Protein AF-A0A960PVG8-F1 (afdb_monomer_lite)

pLDDT: mean 82.87, std 16.91, range [25.27, 98.31]

Structure (mmCIF, N/CA/C/O backbone):
data_AF-A0A960PVG8-F1
#
_entry.id   AF-A0A960PVG8-F1
#
loop_
_atom_site.group_PDB
_atom_site.id
_atom_site.type_symbol
_atom_site.label_atom_id
_atom_site.label_alt_id
_atom_site.label_comp_id
_atom_site.label_asym_id
_atom_site.label_entity_id
_atom_site.label_seq_id
_atom_site.pdbx_PDB_ins_code
_atom_site.Cartn_x
_atom_site.Cartn_y
_atom_site.Cartn_z
_atom_site.occupancy
_atom_site.B_iso_or_equiv
_atom_site.auth_seq_id
_atom_site.auth_comp_id
_atom_site.auth_asym_id
_atom_site.auth_atom_id
_atom_site.pdbx_PDB_model_num
ATOM 1 N N . PHE A 1 1 ? 31.753 -2.576 3.701 1.00 72.88 1 PHE A N 1
ATOM 2 C CA . PHE A 1 1 ? 31.173 -1.482 4.508 1.00 72.88 1 PHE A CA 1
ATOM 3 C C . PHE A 1 1 ? 29.661 -1.589 4.645 1.00 72.88 1 PHE A C 1
ATOM 5 O O . PHE A 1 1 ? 29.213 -1.644 5.776 1.00 72.88 1 PHE A O 1
ATOM 12 N N . ALA A 1 2 ? 28.876 -1.687 3.563 1.00 80.94 2 ALA A N 1
ATOM 13 C CA . ALA A 1 2 ? 27.413 -1.796 3.668 1.00 80.94 2 ALA A CA 1
ATOM 14 C C . ALA A 1 2 ? 26.935 -2.944 4.578 1.00 80.94 2 ALA A C 1
ATOM 16 O O . ALA A 1 2 ? 26.144 -2.725 5.487 1.00 80.94 2 ALA A O 1
ATOM 17 N N . GLN A 1 3 ? 27.505 -4.141 4.408 1.00 92.56 3 GLN A N 1
ATOM 18 C CA . GLN A 1 3 ? 27.227 -5.275 5.290 1.00 92.56 3 GLN A CA 1
ATOM 19 C C . GLN A 1 3 ? 27.598 -4.978 6.748 1.00 92.56 3 GLN A C 1
ATOM 21 O O . GLN A 1 3 ? 26.820 -5.247 7.651 1.00 92.56 3 GLN A O 1
ATOM 26 N N . SER A 1 4 ? 28.760 -4.362 6.978 1.00 91.44 4 SER A N 1
ATOM 27 C CA . SER A 1 4 ? 29.218 -3.998 8.320 1.00 91.44 4 SER A CA 1
ATOM 28 C C . SER A 1 4 ? 28.251 -3.060 9.042 1.00 91.44 4 SER A C 1
ATOM 30 O O . SER A 1 4 ? 28.079 -3.174 10.250 1.00 91.44 4 SER A O 1
ATOM 32 N N . ILE A 1 5 ? 27.593 -2.156 8.314 1.00 80.62 5 ILE A N 1
ATOM 33 C CA . ILE A 1 5 ? 26.584 -1.245 8.869 1.00 80.62 5 ILE A CA 1
ATOM 34 C C . ILE A 1 5 ? 25.329 -2.026 9.286 1.00 80.62 5 ILE A C 1
ATOM 36 O O . ILE A 1 5 ? 24.785 -1.744 10.349 1.00 80.62 5 ILE A O 1
ATOM 40 N N . VAL A 1 6 ? 24.910 -3.040 8.518 1.00 76.88 6 VAL A N 1
ATOM 41 C CA . VAL A 1 6 ? 23.815 -3.943 8.923 1.00 76.88 6 VAL A CA 1
ATOM 42 C C . VAL A 1 6 ? 24.198 -4.728 10.181 1.00 76.88 6 VAL A C 1
ATOM 44 O O . VAL A 1 6 ? 23.467 -4.711 11.164 1.00 76.88 6 VAL A O 1
ATOM 47 N N . GLU A 1 7 ? 25.367 -5.366 10.168 1.00 84.75 7 GLU A N 1
ATOM 48 C CA . GLU A 1 7 ? 25.841 -6.286 11.217 1.00 84.75 7 GLU A CA 1
ATOM 49 C C . GLU A 1 7 ? 26.105 -5.607 12.562 1.00 84.75 7 GLU A C 1
ATOM 51 O O . GLU A 1 7 ? 25.974 -6.213 13.622 1.00 84.75 7 GLU A O 1
ATOM 56 N N . THR A 1 8 ? 26.484 -4.332 12.531 1.00 81.75 8 THR A N 1
ATOM 57 C CA . THR A 1 8 ? 26.803 -3.562 13.739 1.00 81.75 8 THR A CA 1
ATOM 58 C C . THR A 1 8 ? 25.691 -2.604 14.150 1.00 81.75 8 THR A C 1
ATOM 60 O O . THR A 1 8 ? 25.849 -1.918 15.155 1.00 81.75 8 THR A O 1
ATOM 63 N N . GLY A 1 9 ? 24.599 -2.510 13.382 1.00 75.62 9 GLY A N 1
ATOM 64 C CA . GLY A 1 9 ? 23.563 -1.498 13.590 1.00 75.62 9 GLY A CA 1
ATOM 65 C C . GLY A 1 9 ? 24.128 -0.078 13.491 1.00 75.62 9 GLY A C 1
ATOM 66 O O . GLY A 1 9 ? 24.101 0.665 14.465 1.00 75.62 9 GLY A O 1
ATOM 67 N N . TYR A 1 10 ? 24.684 0.287 12.332 1.00 75.62 10 TYR A N 1
ATOM 68 C CA . TYR A 1 10 ? 25.327 1.588 12.081 1.00 75.62 10 TYR A CA 1
ATOM 69 C C . TYR A 1 10 ? 26.513 1.894 13.007 1.00 75.62 10 TYR A C 1
ATOM 71 O O . TYR A 1 10 ? 26.689 3.024 13.453 1.00 75.62 10 TYR A O 1
ATOM 79 N N . PHE A 1 11 ? 27.350 0.887 13.279 1.00 82.56 11 PHE A N 1
ATOM 80 C CA . PHE A 1 11 ? 28.444 0.968 14.255 1.00 82.56 11 PHE A CA 1
ATOM 81 C C . PHE A 1 11 ? 27.972 1.325 15.675 1.00 82.56 11 PHE A C 1
ATOM 83 O O . PHE A 1 11 ? 28.765 1.798 16.486 1.00 82.56 11 PHE A O 1
ATOM 90 N N . GLY A 1 12 ? 26.698 1.067 15.991 1.00 73.75 12 GLY A N 1
ATOM 91 C CA . GLY A 1 12 ? 26.177 1.139 17.355 1.00 73.75 12 GLY A CA 1
ATOM 92 C C . GLY A 1 12 ? 26.696 0.002 18.238 1.00 73.75 12 GLY A C 1
ATOM 93 O O . GLY A 1 12 ? 26.899 0.205 19.431 1.00 73.75 12 GLY A O 1
ATOM 94 N N . PHE A 1 13 ? 26.996 -1.153 17.627 1.00 80.50 13 PHE A N 1
ATOM 95 C CA . PHE A 1 13 ? 27.408 -2.408 18.264 1.00 80.50 13 PHE A CA 1
ATOM 96 C C . PHE A 1 13 ? 26.375 -2.935 19.275 1.00 80.50 13 PHE A C 1
ATOM 98 O O . PHE A 1 13 ? 25.482 -2.229 19.732 1.00 80.50 13 PHE A O 1
ATOM 105 N N . SER A 1 14 ? 26.455 -4.221 19.612 1.00 79.31 14 SER A N 1
ATOM 106 C CA . SER A 1 14 ? 25.565 -4.823 20.614 1.00 79.31 14 SER A CA 1
ATOM 107 C C . SER A 1 14 ? 26.348 -5.198 21.865 1.00 79.31 14 SER A C 1
ATOM 109 O O . SER A 1 14 ? 27.571 -5.313 21.835 1.00 79.31 14 SER A O 1
ATOM 111 N N . THR A 1 15 ? 25.649 -5.471 22.965 1.00 82.31 15 THR A N 1
ATOM 112 C CA . THR A 1 15 ? 26.272 -6.061 24.162 1.00 82.31 15 THR A CA 1
ATOM 113 C C . THR A 1 15 ? 26.877 -7.440 23.881 1.00 82.31 15 THR A C 1
ATOM 115 O O . THR A 1 15 ? 27.821 -7.845 24.553 1.00 82.31 15 THR A O 1
ATOM 118 N N . ARG A 1 16 ? 26.369 -8.146 22.861 1.00 80.69 16 ARG A N 1
ATOM 119 C CA . ARG A 1 16 ? 26.841 -9.467 22.426 1.00 80.69 16 ARG A CA 1
ATOM 120 C C . ARG A 1 16 ? 28.110 -9.401 21.571 1.00 80.69 16 ARG A C 1
ATOM 122 O O . ARG A 1 16 ? 28.936 -10.307 21.634 1.00 80.69 16 ARG A O 1
ATOM 129 N N . VAL A 1 17 ? 28.256 -8.347 20.769 1.00 88.25 17 VAL A N 1
ATOM 130 C CA . VAL A 1 17 ? 29.435 -8.076 19.933 1.00 88.25 17 VAL A CA 1
ATOM 131 C C . VAL A 1 17 ? 29.811 -6.601 20.108 1.00 88.25 17 VAL A C 1
ATOM 133 O O . VAL A 1 17 ? 29.430 -5.769 19.278 1.00 88.25 17 VAL A O 1
ATOM 136 N N . PRO A 1 18 ? 30.493 -6.246 21.213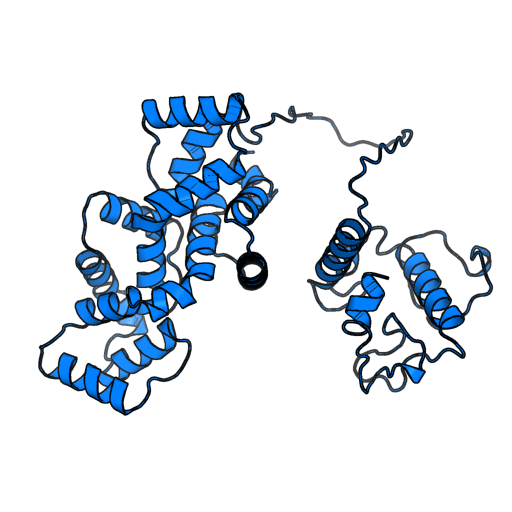 1.00 88.00 18 PRO A N 1
ATOM 137 C CA . PRO A 1 18 ? 30.834 -4.860 21.501 1.00 88.00 18 PRO A CA 1
ATOM 138 C C . PRO A 1 18 ? 31.892 -4.338 20.524 1.00 88.00 18 PRO A C 1
ATOM 140 O O . PRO A 1 18 ? 32.696 -5.098 19.982 1.00 88.00 18 PRO A O 1
ATOM 143 N N . GLY A 1 19 ? 31.948 -3.015 20.338 1.00 90.19 19 GLY A N 1
ATOM 144 C CA . GLY A 1 19 ? 32.912 -2.381 19.428 1.00 90.19 19 GLY A CA 1
ATOM 145 C C . GLY A 1 19 ? 34.378 -2.706 19.747 1.00 90.19 19 GLY A C 1
ATOM 146 O O . GLY A 1 19 ? 35.202 -2.799 18.838 1.00 90.19 19 GLY A O 1
ATOM 147 N N . SER A 1 20 ? 34.693 -2.994 21.016 1.00 93.62 20 SER A N 1
ATOM 148 C CA . SER A 1 20 ? 36.020 -3.446 21.463 1.00 93.62 20 SER A CA 1
ATOM 149 C C . SER A 1 20 ? 36.467 -4.774 20.840 1.00 93.62 20 SER A C 1
ATOM 151 O O . SER A 1 20 ? 37.658 -5.088 20.859 1.00 93.62 20 SER A O 1
ATOM 153 N N . PHE A 1 21 ? 35.550 -5.553 20.257 1.00 94.75 21 PHE A N 1
ATOM 154 C CA . PHE A 1 21 ? 35.888 -6.814 19.600 1.00 94.75 21 PHE A CA 1
ATOM 155 C C . PHE A 1 21 ? 36.456 -6.619 18.194 1.00 94.75 21 PHE A C 1
ATOM 157 O O . PHE A 1 21 ? 37.005 -7.566 17.632 1.00 94.75 21 PHE A O 1
ATOM 164 N N . ASN A 1 22 ? 36.335 -5.421 17.607 1.00 96.88 22 ASN A N 1
ATOM 165 C CA . ASN A 1 22 ? 36.685 -5.164 16.207 1.00 96.88 22 ASN A CA 1
ATOM 166 C C . ASN A 1 22 ? 36.009 -6.152 15.231 1.00 96.88 22 ASN A C 1
ATOM 168 O O . ASN A 1 22 ? 36.568 -6.475 14.187 1.00 96.88 22 ASN A O 1
ATOM 172 N N . ASN A 1 23 ? 34.823 -6.669 15.563 1.00 95.00 23 ASN A N 1
ATOM 173 C CA . ASN A 1 23 ? 34.101 -7.649 14.754 1.00 95.00 23 ASN A CA 1
ATOM 174 C C . ASN A 1 23 ? 32.929 -6.979 14.033 1.00 95.00 23 ASN A C 1
ATOM 176 O O . ASN A 1 23 ? 31.864 -6.763 14.604 1.00 95.00 23 ASN A O 1
ATOM 180 N N . PHE A 1 24 ? 33.137 -6.650 12.760 1.00 94.38 24 PHE A N 1
ATOM 181 C CA . PHE A 1 24 ? 32.192 -5.881 11.947 1.00 94.38 24 PHE A CA 1
ATOM 182 C C . PHE A 1 24 ? 31.227 -6.748 11.129 1.00 94.38 24 PHE A C 1
ATOM 184 O O . PHE A 1 24 ? 30.595 -6.246 10.206 1.00 94.38 24 PHE A O 1
ATOM 191 N N . SER A 1 25 ? 31.159 -8.051 11.405 1.00 91.50 25 SER A N 1
ATOM 192 C CA . SER A 1 25 ? 30.378 -9.002 10.599 1.00 91.50 25 SER A CA 1
ATOM 193 C C . SER A 1 25 ? 29.662 -10.075 11.412 1.00 91.50 25 SER A C 1
ATOM 195 O O . SER A 1 25 ? 29.263 -11.092 10.859 1.00 91.50 25 SER A O 1
ATOM 197 N N . GLY A 1 26 ? 29.582 -9.895 12.734 1.00 88.88 26 GLY A N 1
ATOM 198 C CA . GLY A 1 26 ? 28.927 -10.859 13.616 1.00 88.88 26 GLY A CA 1
ATOM 199 C C . GLY A 1 26 ? 29.607 -12.234 13.665 1.00 88.88 26 GLY A C 1
ATOM 200 O O . GLY A 1 26 ? 28.987 -13.210 14.086 1.00 88.88 26 GLY A O 1
ATOM 201 N N . LEU A 1 27 ? 30.880 -12.354 13.256 1.00 90.06 27 LEU A N 1
ATOM 202 C CA . LEU A 1 27 ? 31.564 -13.648 13.167 1.00 90.06 27 LEU A CA 1
ATOM 203 C C . LEU A 1 27 ? 31.536 -14.373 14.514 1.00 90.06 27 LEU A C 1
ATOM 205 O O . LEU A 1 27 ? 32.027 -13.853 15.513 1.00 90.06 27 LEU A O 1
ATOM 209 N N . GLY A 1 28 ? 30.981 -15.585 14.534 1.00 83.00 28 GLY A N 1
ATOM 210 C CA . GLY A 1 28 ? 30.909 -16.423 15.735 1.00 83.00 28 GLY A CA 1
ATOM 211 C C . GLY A 1 28 ? 29.777 -16.082 16.711 1.00 83.00 28 GLY A C 1
ATOM 212 O O . GLY A 1 28 ? 29.612 -16.803 17.689 1.00 83.00 28 GLY A O 1
ATOM 213 N N . ALA A 1 29 ? 28.957 -15.061 16.445 1.00 79.31 29 ALA A N 1
ATOM 214 C CA . ALA A 1 29 ? 27.807 -14.699 17.277 1.00 79.31 29 ALA A CA 1
ATOM 215 C C . ALA A 1 29 ? 26.555 -15.550 16.954 1.00 79.31 29 ALA A C 1
ATOM 217 O O . ALA A 1 29 ? 25.503 -15.015 16.623 1.00 79.31 29 ALA A O 1
ATOM 218 N N . VAL A 1 30 ? 26.671 -16.882 17.024 1.00 68.88 30 VAL A N 1
ATOM 219 C CA . VAL A 1 30 ? 25.576 -17.833 16.722 1.00 68.88 30 VAL A CA 1
ATOM 220 C C . VAL A 1 30 ? 24.625 -18.007 17.904 1.00 68.88 30 VAL A C 1
ATOM 222 O O . VAL A 1 30 ? 25.074 -18.016 19.047 1.00 68.88 30 VAL A O 1
ATOM 225 N N . ASP A 1 31 ? 23.324 -18.164 17.670 1.00 59.31 31 ASP A N 1
ATOM 226 C CA . ASP A 1 31 ? 22.314 -18.324 18.730 1.00 59.31 31 ASP A CA 1
ATOM 227 C C . ASP A 1 31 ? 22.627 -19.493 19.676 1.00 59.31 31 ASP A C 1
ATOM 229 O O . ASP A 1 31 ? 22.958 -20.593 19.243 1.00 59.31 31 ASP A O 1
ATOM 233 N N . GLY A 1 32 ? 22.613 -19.218 20.987 1.00 58.16 32 GLY A N 1
ATOM 234 C CA . GLY A 1 32 ? 23.014 -20.173 22.031 1.00 58.16 32 GLY A CA 1
ATOM 235 C C . GLY A 1 32 ? 24.527 -20.425 22.173 1.00 58.16 32 GLY A C 1
ATOM 236 O O . GLY A 1 32 ? 24.928 -21.164 23.067 1.00 58.16 32 GLY A O 1
ATOM 237 N N . GLY A 1 33 ? 25.377 -19.820 21.332 1.00 58.78 33 GLY A N 1
ATOM 238 C CA . GLY A 1 33 ? 26.841 -19.930 21.394 1.00 58.78 33 GLY A CA 1
ATOM 239 C C . GLY A 1 33 ? 27.511 -18.906 22.320 1.00 58.78 33 GLY A C 1
ATOM 240 O O . GLY A 1 33 ? 26.987 -17.813 22.544 1.00 58.78 33 GLY A O 1
ATOM 241 N N . SER A 1 34 ? 28.694 -19.255 22.842 1.00 55.12 34 SER A N 1
ATOM 242 C CA . SER A 1 34 ? 29.309 -18.585 23.996 1.00 55.12 34 SER A CA 1
ATOM 243 C C . SER A 1 34 ? 30.358 -17.500 23.704 1.00 55.12 34 SER A C 1
ATOM 245 O O . SER A 1 34 ? 30.723 -16.799 24.642 1.00 55.12 34 SER A O 1
ATOM 247 N N . SER A 1 35 ? 30.851 -17.279 22.475 1.00 71.00 35 SER A N 1
ATOM 248 C CA . SER A 1 35 ? 31.780 -16.155 22.206 1.00 71.00 35 SER A CA 1
ATOM 249 C C . SER A 1 35 ? 31.836 -15.742 20.732 1.00 71.00 35 SER A C 1
ATOM 251 O O . SER A 1 35 ? 32.218 -16.529 19.868 1.00 71.00 35 SER A O 1
ATOM 253 N N . ALA A 1 36 ? 31.505 -14.480 20.449 1.00 88.00 36 ALA A N 1
ATOM 254 C CA . ALA A 1 36 ? 31.805 -13.859 19.162 1.00 88.00 36 ALA A CA 1
ATOM 255 C C . ALA A 1 36 ? 33.326 -13.725 18.969 1.00 88.00 36 ALA A C 1
ATOM 257 O O . ALA A 1 36 ? 34.069 -13.560 19.936 1.00 88.00 36 ALA A O 1
ATOM 258 N N . ALA A 1 37 ? 33.797 -13.777 17.723 1.00 92.94 37 ALA A N 1
ATOM 259 C CA . ALA A 1 37 ? 35.211 -13.593 17.414 1.00 92.94 37 ALA A CA 1
ATOM 260 C C . ALA A 1 37 ? 35.676 -12.180 17.806 1.00 92.94 37 ALA A C 1
ATOM 262 O O . ALA A 1 37 ? 34.949 -11.205 17.593 1.00 92.94 37 ALA A O 1
ATOM 263 N N . GLN A 1 38 ? 36.897 -12.081 18.332 1.00 95.00 38 GLN A N 1
ATOM 264 C CA . GLN A 1 38 ? 37.553 -10.830 18.704 1.00 95.00 38 GLN A CA 1
ATOM 265 C C . GLN A 1 38 ? 38.865 -10.677 17.933 1.00 95.00 38 GLN A C 1
ATOM 267 O O . GLN A 1 38 ? 39.636 -11.627 17.796 1.00 95.00 38 GLN A O 1
ATOM 272 N N . PHE A 1 39 ? 39.136 -9.460 17.465 1.00 96.69 39 PHE A N 1
ATOM 273 C CA . PHE A 1 39 ? 40.330 -9.131 16.696 1.00 96.69 39 PHE A CA 1
ATOM 274 C C . PHE A 1 39 ? 41.141 -8.020 17.377 1.00 96.69 39 PHE A C 1
ATOM 276 O O . PHE A 1 39 ? 40.562 -7.091 17.947 1.00 96.69 39 PHE A O 1
ATOM 283 N N . PRO A 1 40 ? 42.484 -8.057 17.280 1.00 96.31 40 PRO A N 1
ATOM 284 C CA . PRO A 1 40 ? 43.367 -7.131 17.996 1.00 96.31 40 PRO A CA 1
ATOM 285 C C . PRO A 1 40 ? 43.240 -5.672 17.538 1.00 96.31 40 PRO A C 1
ATOM 287 O O . PRO A 1 40 ? 43.622 -4.761 18.262 1.00 96.31 40 PRO A O 1
ATOM 290 N N . ASN A 1 41 ? 42.742 -5.431 16.324 1.00 96.69 41 ASN A N 1
ATOM 291 C CA . ASN A 1 41 ? 42.495 -4.093 15.795 1.00 96.69 41 ASN A CA 1
ATOM 292 C C . ASN A 1 41 ? 41.486 -4.133 14.639 1.00 96.69 41 ASN A C 1
ATOM 294 O O . ASN A 1 41 ? 41.279 -5.178 14.011 1.00 96.69 41 ASN A O 1
ATOM 298 N N . ALA A 1 42 ? 40.913 -2.970 14.312 1.00 94.44 42 ALA A N 1
ATOM 299 C CA . ALA A 1 42 ? 39.913 -2.817 13.256 1.00 94.44 42 ALA A CA 1
ATOM 300 C C . ALA A 1 42 ? 40.386 -3.352 11.893 1.00 94.44 42 ALA A C 1
ATOM 302 O O . ALA A 1 42 ? 39.631 -4.015 11.185 1.00 94.44 42 ALA A O 1
ATOM 303 N N . ARG A 1 43 ? 41.665 -3.140 11.547 1.00 96.69 43 ARG A N 1
ATOM 304 C CA . ARG A 1 43 ? 42.264 -3.658 10.304 1.00 96.69 43 ARG A CA 1
ATOM 305 C C . ARG A 1 43 ? 42.174 -5.183 10.225 1.00 96.69 43 ARG A C 1
ATOM 307 O O . ARG A 1 43 ? 41.879 -5.725 9.162 1.00 96.69 43 ARG A O 1
ATOM 314 N N . THR A 1 44 ? 42.437 -5.873 11.331 1.00 97.06 44 THR A N 1
ATOM 315 C CA . THR A 1 44 ? 42.373 -7.339 11.390 1.00 97.06 44 THR A CA 1
ATOM 316 C C . THR A 1 44 ? 40.930 -7.830 11.314 1.00 97.06 44 THR A C 1
ATOM 318 O O . THR A 1 44 ? 40.660 -8.771 10.574 1.00 97.06 44 THR A O 1
ATOM 321 N N . GLY A 1 45 ? 39.999 -7.134 11.968 1.00 97.00 45 GLY A N 1
ATOM 322 C CA . GLY A 1 45 ? 38.567 -7.424 11.889 1.00 97.00 45 GLY A CA 1
ATOM 323 C C . GLY A 1 45 ? 37.967 -7.285 10.491 1.00 97.00 45 GLY A C 1
ATOM 324 O O . GLY A 1 45 ? 37.294 -8.192 10.004 1.00 97.00 45 GLY A O 1
ATOM 325 N N . VAL A 1 46 ? 38.269 -6.185 9.793 1.00 96.19 46 VAL A N 1
ATOM 326 C CA . VAL A 1 46 ? 37.839 -5.984 8.397 1.00 96.19 46 VAL A CA 1
ATOM 327 C C . VAL A 1 46 ? 38.441 -7.053 7.480 1.00 96.19 46 VAL A C 1
ATOM 329 O O . VAL A 1 46 ? 37.759 -7.560 6.590 1.00 96.19 46 VAL A O 1
ATOM 332 N N . ARG A 1 47 ? 39.703 -7.447 7.710 1.00 97.56 47 ARG A N 1
ATOM 333 C CA . ARG A 1 47 ? 40.331 -8.540 6.953 1.00 97.56 47 ARG A CA 1
ATOM 334 C C . ARG A 1 47 ? 39.590 -9.863 7.155 1.00 97.56 47 ARG A C 1
ATOM 336 O O . ARG A 1 47 ? 39.327 -10.537 6.163 1.00 97.56 47 ARG A O 1
ATOM 343 N N . ALA A 1 48 ? 39.236 -10.208 8.393 1.00 97.50 48 ALA A N 1
ATOM 344 C CA . ALA A 1 48 ? 38.476 -11.421 8.688 1.00 97.50 48 ALA A CA 1
ATOM 345 C C . ALA A 1 48 ? 37.108 -11.422 7.984 1.00 97.50 48 ALA A C 1
ATOM 347 O O . ALA A 1 48 ? 36.760 -12.402 7.330 1.00 97.50 48 ALA A O 1
ATOM 348 N N . GLN A 1 49 ? 36.382 -10.298 8.005 1.00 96.50 49 GLN A N 1
ATOM 349 C CA . GLN A 1 49 ? 35.116 -10.150 7.274 1.00 96.50 49 GLN A CA 1
ATOM 350 C C . GLN A 1 49 ? 35.280 -10.399 5.765 1.00 96.50 49 GLN A C 1
ATOM 352 O O . GLN A 1 49 ? 34.507 -11.148 5.172 1.00 96.50 49 GLN A O 1
ATOM 357 N N . ILE A 1 50 ? 36.296 -9.799 5.134 1.00 96.38 50 ILE A N 1
ATOM 358 C CA . ILE A 1 50 ? 36.556 -9.969 3.693 1.00 96.38 50 ILE A CA 1
ATOM 359 C C . ILE A 1 50 ? 36.913 -11.424 3.363 1.00 96.38 50 ILE A C 1
ATOM 361 O O . ILE A 1 50 ? 36.452 -11.958 2.355 1.00 96.38 50 ILE A O 1
ATOM 365 N N . GLN A 1 51 ? 37.717 -12.077 4.206 1.00 97.75 51 GLN A N 1
ATOM 366 C CA . GLN A 1 51 ? 38.050 -13.494 4.046 1.00 97.75 51 GLN A CA 1
ATOM 367 C C . GLN A 1 51 ? 36.795 -14.373 4.145 1.00 97.75 51 GLN A C 1
ATOM 369 O O . GLN A 1 51 ? 36.618 -15.249 3.296 1.00 97.75 51 GLN A O 1
ATOM 374 N N . HIS A 1 52 ? 35.890 -14.089 5.089 1.00 96.94 52 HIS A N 1
ATOM 375 C CA . HIS A 1 52 ? 34.636 -14.832 5.233 1.00 96.94 52 HIS A CA 1
ATOM 376 C C . HIS A 1 52 ? 33.710 -14.642 4.027 1.00 96.94 52 HIS A C 1
ATOM 378 O O . HIS A 1 52 ? 33.222 -15.616 3.459 1.00 96.94 52 HIS A O 1
ATOM 384 N N . LEU A 1 53 ? 33.532 -13.401 3.562 1.00 95.69 53 LEU A N 1
ATOM 385 C CA . LEU A 1 53 ? 32.768 -13.103 2.344 1.00 95.69 53 LEU A CA 1
ATOM 386 C C . LEU A 1 53 ? 33.327 -13.851 1.129 1.00 95.69 53 LEU A C 1
ATOM 388 O O . LEU A 1 53 ? 32.569 -14.426 0.349 1.00 95.69 53 LEU A O 1
ATOM 392 N N . ARG A 1 54 ? 34.656 -13.913 0.991 1.00 96.19 54 ARG A N 1
ATOM 393 C CA . ARG A 1 54 ? 35.289 -14.661 -0.099 1.00 96.19 54 ARG A CA 1
ATOM 394 C C . ARG A 1 54 ? 35.042 -16.167 0.008 1.00 96.19 54 ARG A C 1
ATOM 396 O O . ARG A 1 54 ? 34.838 -16.799 -1.020 1.00 96.19 54 ARG A O 1
ATOM 403 N N . ALA A 1 55 ? 34.999 -16.736 1.214 1.00 96.50 55 ALA A N 1
ATOM 404 C CA . ALA A 1 55 ? 34.626 -18.140 1.409 1.00 96.50 55 ALA A CA 1
ATOM 405 C C . ALA A 1 55 ? 33.194 -18.445 0.929 1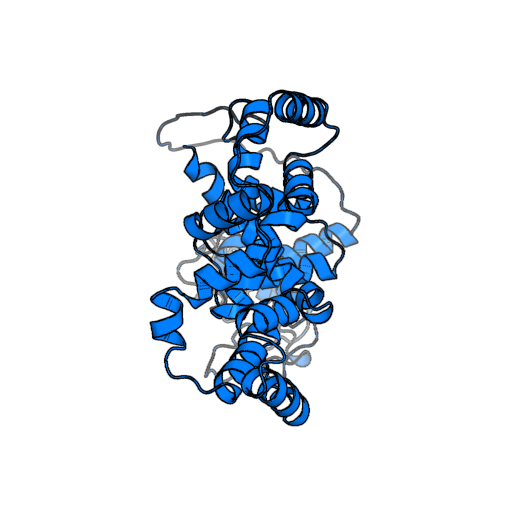.00 96.50 55 ALA A C 1
ATOM 407 O O . ALA A 1 55 ? 32.941 -19.520 0.382 1.00 96.50 55 ALA A O 1
ATOM 408 N N . TYR A 1 56 ? 32.269 -17.496 1.104 1.00 94.94 56 TYR A N 1
ATOM 409 C CA . TYR A 1 56 ? 30.894 -17.596 0.608 1.00 94.94 56 TYR A CA 1
ATOM 410 C C . TYR A 1 56 ? 30.778 -17.405 -0.905 1.00 94.94 56 TYR A C 1
ATOM 412 O O . TYR A 1 56 ? 29.941 -18.064 -1.513 1.00 94.94 56 TYR A O 1
ATOM 420 N N . ALA A 1 57 ? 31.609 -16.555 -1.510 1.00 92.75 57 ALA A N 1
ATOM 421 C CA . ALA A 1 57 ? 31.465 -16.168 -2.913 1.00 92.75 57 ALA A CA 1
ATOM 422 C C . ALA A 1 57 ? 32.297 -17.001 -3.907 1.00 92.75 57 ALA A C 1
ATOM 424 O O . ALA A 1 57 ? 31.858 -17.227 -5.030 1.00 92.75 57 ALA A O 1
ATOM 425 N N . ASP A 1 58 ? 33.489 -17.463 -3.516 1.00 95.69 58 ASP A N 1
ATOM 426 C CA . ASP A 1 58 ? 34.446 -18.133 -4.408 1.00 95.69 58 ASP A CA 1
ATOM 427 C C . ASP A 1 58 ? 34.485 -19.646 -4.118 1.00 95.69 58 ASP A C 1
ATOM 429 O O . ASP A 1 58 ? 35.049 -20.058 -3.101 1.00 95.69 58 ASP A O 1
ATOM 433 N N . PRO A 1 59 ? 33.919 -20.504 -4.990 1.00 94.69 59 PRO A N 1
ATOM 434 C CA . PRO A 1 59 ? 33.901 -21.953 -4.775 1.00 94.69 59 PRO A CA 1
ATOM 435 C C . PRO A 1 59 ? 35.294 -22.596 -4.809 1.00 94.69 59 PRO A C 1
ATOM 437 O O . PRO A 1 59 ? 35.461 -23.724 -4.353 1.00 94.69 59 PRO A O 1
ATOM 440 N N . SER A 1 60 ? 36.307 -21.895 -5.329 1.00 94.81 60 SER A N 1
ATOM 441 C CA . SER A 1 60 ? 37.666 -22.413 -5.502 1.00 94.81 60 SER A CA 1
ATOM 442 C C . SER A 1 60 ? 38.650 -21.964 -4.416 1.00 94.81 60 SER A C 1
ATOM 444 O O . SER A 1 60 ? 39.833 -22.338 -4.465 1.00 94.81 60 SER A O 1
ATOM 446 N N . VAL A 1 61 ? 38.208 -21.117 -3.478 1.00 96.88 61 VAL A N 1
ATOM 447 C CA . VAL A 1 61 ? 39.101 -20.470 -2.516 1.00 96.88 61 VAL A CA 1
ATOM 448 C C . VAL A 1 61 ? 39.638 -21.464 -1.485 1.00 96.88 61 VAL A C 1
ATOM 450 O O . VAL A 1 61 ? 38.916 -22.287 -0.927 1.00 96.88 61 VAL A O 1
ATOM 453 N N . THR A 1 62 ? 40.930 -21.340 -1.195 1.00 96.06 62 THR A N 1
ATOM 454 C CA . THR A 1 62 ? 41.617 -22.012 -0.086 1.00 96.06 62 THR A CA 1
ATOM 455 C C . THR A 1 62 ? 42.394 -20.971 0.717 1.00 96.06 62 THR A C 1
ATOM 457 O O . THR A 1 62 ? 42.628 -19.861 0.227 1.00 96.06 62 THR A O 1
ATOM 460 N N . SER A 1 63 ? 42.827 -21.309 1.934 1.00 94.00 63 SER A N 1
ATOM 461 C CA . SER A 1 63 ? 43.646 -20.413 2.768 1.00 94.00 63 SER A CA 1
ATOM 462 C C . SER A 1 63 ? 44.926 -19.953 2.052 1.00 94.00 63 SER A C 1
ATOM 464 O O . SER A 1 63 ? 45.300 -18.787 2.151 1.00 94.00 63 SER A O 1
ATOM 466 N N . ALA A 1 64 ? 45.530 -20.824 1.235 1.00 93.94 64 ALA A N 1
ATOM 467 C CA . ALA A 1 64 ? 46.700 -20.515 0.411 1.00 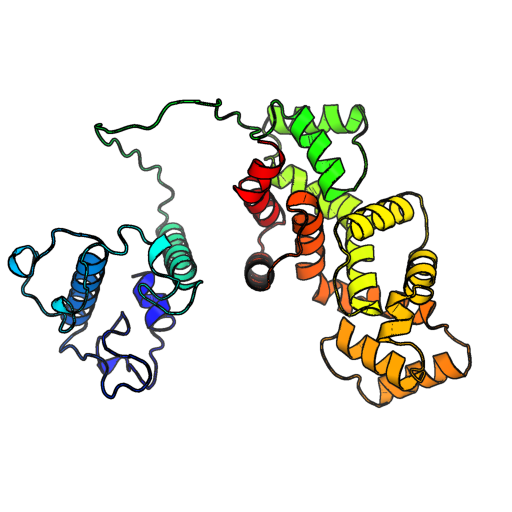93.94 64 ALA A CA 1
ATOM 468 C C . ALA A 1 64 ? 46.431 -19.496 -0.718 1.00 93.94 64 ALA A C 1
ATOM 470 O O . ALA A 1 64 ? 47.363 -18.864 -1.205 1.00 93.94 64 ALA A O 1
ATOM 471 N N . LYS A 1 65 ? 45.172 -19.316 -1.143 1.00 93.12 65 LYS A N 1
ATOM 472 C CA . LYS A 1 65 ? 44.771 -18.367 -2.204 1.00 93.12 65 LYS A CA 1
ATOM 473 C C . LYS A 1 65 ? 44.351 -16.991 -1.664 1.00 93.12 65 LYS A C 1
ATOM 475 O O . LYS A 1 65 ? 43.872 -16.140 -2.426 1.00 93.12 65 LYS A O 1
ATOM 480 N N . LEU A 1 66 ? 44.468 -16.756 -0.357 1.00 94.88 66 LEU A N 1
ATOM 481 C CA . LEU A 1 66 ? 44.157 -15.466 0.253 1.00 94.88 66 LEU A CA 1
ATOM 482 C C . LEU A 1 66 ? 45.305 -14.475 0.041 1.00 94.88 66 LEU A C 1
ATOM 484 O O . LEU A 1 66 ? 46.472 -14.809 0.187 1.00 94.88 66 LEU A O 1
ATOM 488 N N . ALA A 1 67 ? 44.963 -13.218 -0.250 1.00 90.94 67 ALA A N 1
ATOM 489 C CA . ALA A 1 67 ? 45.949 -12.154 -0.471 1.00 90.94 67 ALA A CA 1
ATOM 490 C C . ALA A 1 67 ? 46.742 -11.770 0.797 1.00 90.94 67 ALA A C 1
ATOM 492 O O . ALA A 1 67 ? 47.717 -11.034 0.728 1.00 90.94 67 ALA A O 1
ATOM 493 N N . ASN A 1 68 ? 46.281 -12.206 1.969 1.00 95.00 68 ASN A N 1
ATOM 494 C CA . ASN A 1 68 ? 46.908 -11.981 3.266 1.00 95.00 68 ASN A CA 1
ATOM 495 C C . ASN A 1 68 ? 46.722 -13.239 4.117 1.00 95.00 68 ASN A C 1
ATOM 497 O O . ASN A 1 68 ? 45.778 -13.996 3.877 1.00 95.00 68 ASN A O 1
ATOM 501 N N . ALA A 1 69 ? 47.555 -13.392 5.151 1.00 95.81 69 ALA A N 1
ATOM 502 C CA . ALA A 1 69 ? 47.430 -14.469 6.129 1.00 95.81 69 ALA A CA 1
ATOM 503 C C . ALA A 1 69 ? 45.985 -14.611 6.643 1.00 95.81 69 ALA A C 1
ATOM 505 O O . ALA A 1 69 ? 45.292 -13.611 6.879 1.00 95.81 69 ALA A O 1
ATOM 506 N N . LEU A 1 70 ? 45.533 -15.860 6.782 1.00 97.81 70 LEU A N 1
ATOM 507 C CA . LEU A 1 70 ? 44.196 -16.182 7.265 1.00 97.81 70 LEU A CA 1
ATOM 508 C C . LEU A 1 70 ? 44.041 -15.718 8.718 1.00 97.81 70 LEU A C 1
ATOM 510 O O . LEU A 1 70 ? 44.829 -16.098 9.580 1.00 97.81 70 LEU A O 1
ATOM 514 N N . VAL A 1 71 ? 43.028 -14.889 8.969 1.00 97.62 71 VAL A N 1
ATOM 515 C CA . VAL A 1 71 ? 42.676 -14.385 10.306 1.00 97.62 71 VAL A CA 1
ATOM 516 C C . VAL A 1 71 ? 41.213 -14.648 10.668 1.00 97.62 71 VAL A C 1
ATOM 518 O O . VAL A 1 71 ? 40.851 -14.481 11.825 1.00 97.62 71 VAL A O 1
ATOM 521 N N . ASP A 1 72 ? 40.374 -15.051 9.710 1.00 97.12 72 ASP A N 1
ATOM 522 C CA . ASP A 1 72 ? 39.010 -15.518 9.969 1.00 97.12 72 ASP A CA 1
ATOM 523 C C . ASP A 1 72 ? 39.025 -16.931 10.593 1.00 97.12 72 ASP A C 1
ATOM 525 O O . ASP A 1 72 ? 39.348 -17.897 9.896 1.00 97.12 72 ASP A O 1
ATOM 529 N N . PRO A 1 73 ? 38.633 -17.092 11.873 1.00 94.75 73 PRO A N 1
ATOM 530 C CA . PRO A 1 73 ? 38.643 -18.392 12.545 1.00 94.75 73 PRO A CA 1
ATOM 531 C C . PRO A 1 73 ? 37.549 -19.346 12.037 1.00 94.75 73 PRO A C 1
ATOM 533 O O . PRO A 1 73 ? 37.531 -20.515 12.414 1.00 94.75 73 PRO A O 1
ATOM 536 N N . ARG A 1 74 ? 36.605 -18.863 11.219 1.00 93.38 74 ARG A N 1
ATOM 537 C CA . ARG A 1 74 ? 35.470 -19.638 10.693 1.00 93.38 74 ARG A CA 1
ATOM 538 C C . ARG A 1 74 ? 35.579 -19.905 9.197 1.00 93.38 74 ARG A C 1
ATOM 540 O O . ARG A 1 74 ? 34.645 -20.466 8.625 1.00 93.38 74 ARG A O 1
ATOM 547 N N . PHE A 1 75 ? 36.693 -19.535 8.570 1.00 95.88 75 PHE A N 1
ATOM 548 C CA . PHE A 1 75 ? 36.876 -19.645 7.126 1.00 95.88 75 PHE A CA 1
ATOM 549 C C . PHE A 1 75 ? 36.620 -21.067 6.626 1.00 95.88 75 PHE A C 1
ATOM 551 O O . PHE A 1 75 ? 35.864 -21.266 5.673 1.00 95.88 75 PHE A O 1
ATOM 558 N N . ASP A 1 76 ? 37.165 -22.068 7.318 1.00 94.62 76 ASP A N 1
ATOM 559 C CA . ASP A 1 76 ? 37.030 -23.477 6.940 1.00 94.62 76 ASP A CA 1
ATOM 560 C C . ASP A 1 76 ? 35.631 -24.054 7.208 1.00 94.62 76 ASP A C 1
ATOM 562 O O . ASP A 1 76 ? 35.228 -24.990 6.524 1.00 94.62 76 ASP A O 1
ATOM 566 N N . LEU A 1 77 ? 34.837 -23.438 8.096 1.00 92.56 77 LEU A N 1
ATOM 567 C CA . LEU A 1 77 ? 33.461 -23.867 8.402 1.00 92.56 77 LEU A CA 1
ATOM 568 C C . LEU A 1 77 ? 32.464 -23.560 7.275 1.00 92.56 77 LEU A C 1
ATOM 570 O O . LEU A 1 77 ? 31.353 -24.090 7.258 1.00 92.56 77 LEU A O 1
ATOM 574 N N . VAL A 1 78 ? 32.828 -22.692 6.329 1.00 93.19 78 VAL A N 1
ATOM 575 C CA . VAL A 1 78 ? 32.008 -22.424 5.144 1.00 93.19 78 VAL A CA 1
ATOM 576 C C . VAL A 1 78 ? 32.138 -23.602 4.177 1.00 93.19 78 VAL A C 1
ATOM 578 O O . VAL A 1 78 ? 33.085 -23.669 3.392 1.00 93.19 78 VAL A O 1
ATOM 581 N N . ALA A 1 79 ? 31.192 -24.536 4.251 1.00 91.19 79 ALA A N 1
ATOM 582 C CA . ALA A 1 79 ? 31.111 -25.706 3.386 1.00 91.19 79 ALA A CA 1
ATOM 583 C C . ALA A 1 79 ? 29.686 -25.857 2.798 1.00 91.19 79 ALA A C 1
ATOM 585 O O . ALA A 1 79 ? 28.716 -25.733 3.552 1.00 91.19 79 ALA A O 1
ATOM 586 N N . PRO A 1 80 ? 29.542 -26.107 1.481 1.00 93.75 80 PRO A N 1
ATOM 587 C CA . PRO A 1 80 ? 30.581 -25.920 0.464 1.00 93.75 80 PRO A CA 1
ATOM 588 C C . PRO A 1 80 ? 31.016 -24.443 0.366 1.00 93.75 80 PRO A C 1
ATOM 590 O O . PRO A 1 80 ? 30.278 -23.535 0.763 1.00 93.75 80 PRO A O 1
ATOM 593 N N . LYS A 1 81 ? 32.228 -24.200 -0.150 1.00 95.25 81 LYS A N 1
ATOM 594 C CA . LYS A 1 81 ? 32.668 -22.851 -0.547 1.00 95.25 81 LYS A CA 1
ATOM 595 C C . LYS A 1 81 ? 31.821 -22.366 -1.728 1.00 95.25 81 LYS A C 1
ATOM 597 O O . LYS A 1 81 ? 31.307 -23.183 -2.488 1.00 95.25 81 LYS A O 1
ATOM 602 N N . GLY A 1 82 ? 31.685 -21.050 -1.898 1.00 89.81 82 GLY A N 1
ATOM 603 C CA . GLY A 1 82 ? 30.962 -20.487 -3.046 1.00 89.81 82 GLY A CA 1
ATOM 604 C C . GLY A 1 82 ? 29.439 -20.666 -3.008 1.00 89.81 82 GLY A C 1
ATOM 605 O O . GLY A 1 82 ? 28.808 -20.664 -4.058 1.00 89.81 82 GLY A O 1
ATOM 606 N N . LYS A 1 83 ? 28.834 -20.853 -1.825 1.00 88.56 83 LYS A N 1
ATOM 607 C CA . LYS A 1 83 ? 27.376 -21.036 -1.661 1.00 88.56 83 LYS A CA 1
ATOM 608 C C . LYS A 1 83 ? 26.537 -19.749 -1.750 1.00 88.56 83 LYS A C 1
ATOM 610 O O . LYS A 1 83 ? 25.314 -19.832 -1.723 1.00 88.56 83 LYS A O 1
ATOM 615 N N . ALA A 1 84 ? 27.174 -18.583 -1.853 1.00 87.50 84 ALA A N 1
ATOM 616 C CA . ALA A 1 84 ? 26.533 -17.303 -2.162 1.00 87.50 84 ALA A CA 1
ATOM 617 C C . ALA A 1 84 ? 27.437 -16.420 -3.051 1.00 87.50 84 ALA A C 1
ATOM 619 O O . ALA A 1 84 ? 28.078 -15.494 -2.546 1.00 87.50 84 ALA A O 1
ATOM 620 N N . PRO A 1 85 ? 27.541 -16.701 -4.365 1.00 86.06 85 PRO A N 1
ATOM 621 C CA . PRO A 1 85 ? 28.321 -15.877 -5.292 1.00 86.06 85 PRO A CA 1
ATOM 622 C C . PRO A 1 85 ? 27.834 -14.429 -5.455 1.00 86.06 85 PRO A C 1
ATOM 624 O O . PRO A 1 85 ? 28.635 -13.573 -5.831 1.00 86.06 85 PRO A O 1
ATOM 627 N N . THR A 1 86 ? 26.557 -14.132 -5.180 1.00 77.38 86 THR A N 1
ATOM 628 C CA . THR A 1 86 ? 25.995 -12.772 -5.290 1.00 77.38 86 THR A CA 1
ATOM 629 C C . THR A 1 86 ? 25.397 -12.280 -3.972 1.00 77.38 86 THR A C 1
ATOM 631 O O . THR A 1 86 ? 24.999 -13.072 -3.117 1.00 77.38 86 THR A O 1
ATOM 634 N N . TRP A 1 87 ? 25.320 -10.955 -3.789 1.00 77.38 87 TRP A N 1
ATOM 635 C CA . TRP A 1 87 ? 24.819 -10.344 -2.548 1.00 77.38 87 TRP A CA 1
ATOM 636 C C . TRP A 1 87 ? 23.363 -10.711 -2.243 1.00 77.38 87 TRP A C 1
ATOM 638 O O . TRP A 1 87 ? 23.003 -10.845 -1.076 1.00 77.38 87 TRP A O 1
ATOM 648 N N . GLU A 1 88 ? 22.545 -10.934 -3.270 1.00 76.19 88 GLU A N 1
ATOM 649 C CA . GLU A 1 88 ? 21.133 -11.325 -3.183 1.00 76.19 88 GLU A CA 1
ATOM 650 C C . GLU A 1 88 ? 20.935 -12.670 -2.468 1.00 76.19 88 GLU A C 1
ATOM 652 O O . GLU A 1 88 ? 19.872 -12.929 -1.906 1.00 76.19 88 GLU A O 1
ATOM 657 N N . GLN A 1 89 ? 21.966 -13.517 -2.446 1.00 77.00 89 GLN A N 1
ATOM 658 C CA . GLN A 1 89 ? 21.906 -14.871 -1.897 1.00 77.00 89 GLN A CA 1
ATOM 659 C C . GLN A 1 89 ? 22.263 -14.945 -0.407 1.00 77.00 89 GLN A C 1
ATOM 661 O O . GLN A 1 89 ? 22.161 -16.012 0.187 1.00 77.00 89 GLN A O 1
ATOM 666 N N . PHE A 1 90 ? 22.661 -13.836 0.226 1.00 75.69 90 PHE A N 1
ATOM 667 C CA . PHE A 1 90 ? 23.097 -13.830 1.629 1.00 75.69 90 PHE A CA 1
ATOM 668 C C . PHE A 1 90 ? 21.935 -13.895 2.654 1.00 75.69 90 PHE A C 1
ATOM 670 O O . PHE A 1 90 ? 22.178 -13.957 3.856 1.00 75.69 90 PHE A O 1
ATOM 677 N N . GLY A 1 91 ? 20.667 -13.903 2.231 1.00 68.81 91 GLY A N 1
ATOM 678 C CA . GLY A 1 91 ? 19.511 -14.117 3.123 1.00 68.81 91 GLY A CA 1
ATOM 679 C C . GLY A 1 91 ? 19.148 -15.593 3.337 1.00 68.81 91 GLY A C 1
ATOM 680 O O . GLY A 1 91 ? 19.878 -16.496 2.933 1.00 68.81 91 GLY A O 1
ATOM 681 N N . ASN A 1 92 ? 17.979 -15.842 3.933 1.00 59.28 92 ASN A N 1
ATOM 682 C CA . ASN A 1 92 ? 17.316 -17.158 3.966 1.00 59.28 92 ASN A CA 1
ATOM 683 C C . ASN A 1 92 ? 18.152 -18.296 4.588 1.00 59.28 92 ASN A C 1
ATOM 685 O O . ASN A 1 92 ? 18.135 -19.429 4.112 1.00 59.28 92 ASN A O 1
ATOM 689 N N . GLY A 1 93 ? 18.908 -18.000 5.644 1.00 72.56 93 GLY A N 1
ATOM 690 C CA . GLY A 1 93 ? 19.731 -18.983 6.354 1.00 72.56 93 GLY A CA 1
ATOM 691 C C . GLY A 1 93 ? 21.088 -19.267 5.707 1.00 72.56 93 GLY A C 1
ATOM 692 O O . GLY A 1 93 ? 21.834 -20.091 6.233 1.00 72.56 93 GLY A O 1
ATOM 693 N N . ILE A 1 94 ? 21.441 -18.586 4.609 1.00 79.75 94 ILE A N 1
ATOM 694 C CA . ILE A 1 94 ? 22.763 -18.724 3.988 1.00 79.75 94 ILE A CA 1
ATOM 695 C C . ILE A 1 94 ? 23.819 -17.988 4.813 1.00 79.75 94 ILE A C 1
ATOM 697 O O . ILE A 1 94 ? 24.748 -18.631 5.297 1.00 79.75 94 ILE A O 1
ATOM 701 N N . TRP A 1 95 ? 23.667 -16.673 5.008 1.00 83.50 95 TRP A N 1
ATOM 702 C CA . TRP A 1 95 ? 24.503 -15.891 5.930 1.00 83.50 95 TRP A CA 1
ATOM 703 C C . TRP A 1 95 ? 23.740 -15.493 7.195 1.00 83.50 95 TRP A C 1
ATOM 705 O O . TRP A 1 95 ? 24.247 -15.676 8.298 1.00 83.50 95 TRP A O 1
ATOM 715 N N . ALA A 1 96 ? 22.509 -15.000 7.046 1.00 69.88 96 ALA A N 1
ATOM 716 C CA . ALA A 1 96 ? 21.601 -14.722 8.156 1.00 69.88 96 ALA A CA 1
ATOM 717 C C . ALA A 1 96 ? 20.275 -15.466 7.971 1.00 69.88 96 ALA A C 1
ATOM 719 O O . ALA A 1 96 ? 19.805 -15.640 6.846 1.00 69.88 96 ALA A O 1
ATOM 720 N N . THR A 1 97 ? 19.651 -15.874 9.080 1.00 65.62 97 THR A N 1
ATOM 721 C CA . THR A 1 97 ? 18.299 -16.465 9.096 1.00 65.62 97 THR A CA 1
ATOM 722 C C . THR A 1 97 ? 17.238 -15.492 8.585 1.00 65.62 97 THR A C 1
ATOM 724 O O . THR A 1 97 ? 16.225 -15.920 8.041 1.00 65.62 97 THR A O 1
ATOM 727 N N . ASP A 1 98 ? 17.498 -14.189 8.703 1.00 55.62 98 ASP A N 1
ATOM 728 C CA . ASP A 1 98 ? 16.659 -13.126 8.169 1.00 55.62 98 ASP A CA 1
ATOM 729 C C . ASP A 1 98 ? 16.556 -13.208 6.626 1.00 55.62 98 ASP A C 1
ATOM 731 O O . ASP A 1 98 ? 17.550 -12.990 5.920 1.00 55.62 98 ASP A O 1
ATOM 735 N N . PRO A 1 99 ? 15.356 -13.464 6.069 1.00 47.53 99 PRO A N 1
ATOM 736 C CA . PRO A 1 99 ? 15.144 -13.522 4.623 1.00 47.53 99 PRO A CA 1
ATOM 737 C C . PRO A 1 99 ? 15.407 -12.175 3.929 1.00 47.53 99 PRO A C 1
ATOM 739 O O . PRO A 1 99 ? 15.694 -12.133 2.735 1.00 47.53 99 PRO A O 1
ATOM 742 N N . THR A 1 100 ? 15.366 -11.065 4.673 1.00 48.34 100 THR A N 1
ATOM 743 C CA . THR A 1 100 ? 15.578 -9.703 4.161 1.00 48.34 100 THR A CA 1
ATOM 744 C C . THR A 1 100 ? 17.027 -9.225 4.260 1.00 48.34 100 THR A C 1
ATOM 746 O O . THR A 1 100 ? 17.343 -8.127 3.794 1.00 48.34 100 THR A O 1
ATOM 749 N N . TYR A 1 101 ? 17.935 -10.034 4.810 1.00 66.50 101 TYR A N 1
ATOM 750 C CA . TYR A 1 101 ? 19.319 -9.639 5.080 1.00 66.50 101 TYR A CA 1
ATOM 751 C C . TYR A 1 101 ? 20.048 -9.077 3.847 1.00 66.50 101 TYR A C 1
ATOM 753 O O . TYR A 1 101 ? 20.575 -7.965 3.888 1.00 66.50 101 TYR A O 1
ATOM 761 N N . ALA A 1 102 ? 20.005 -9.796 2.720 1.00 58.62 102 ALA A N 1
ATOM 762 C CA . ALA A 1 102 ? 20.630 -9.373 1.465 1.00 58.62 102 ALA A CA 1
ATOM 763 C C . ALA A 1 102 ? 20.141 -7.988 1.001 1.00 58.62 102 ALA A C 1
ATOM 765 O O . ALA A 1 102 ? 20.931 -7.120 0.622 1.00 58.62 102 ALA A O 1
ATOM 766 N N . SER A 1 103 ? 18.832 -7.747 1.108 1.00 49.53 103 SER A N 1
ATOM 767 C CA . SER A 1 103 ? 18.215 -6.481 0.705 1.00 49.53 103 SER A CA 1
ATOM 768 C C . SER A 1 103 ? 18.645 -5.301 1.585 1.00 49.53 103 SER A C 1
ATOM 770 O O . SER A 1 103 ? 18.874 -4.204 1.073 1.00 49.53 103 SER A O 1
ATOM 772 N N . LYS A 1 104 ? 18.848 -5.524 2.892 1.00 59.59 104 LYS A N 1
ATOM 773 C CA . LYS A 1 104 ? 19.372 -4.509 3.821 1.00 59.59 104 LYS A CA 1
ATOM 774 C C . LYS A 1 104 ? 20.795 -4.100 3.439 1.00 59.59 104 LYS A C 1
ATOM 776 O O . LYS A 1 104 ? 21.088 -2.909 3.359 1.00 59.59 104 LYS A O 1
ATOM 781 N N . VAL A 1 105 ? 21.657 -5.074 3.132 1.00 71.56 105 VAL A N 1
ATOM 782 C CA . VAL A 1 105 ? 23.044 -4.818 2.711 1.00 71.56 105 VAL A CA 1
ATOM 783 C C . VAL A 1 105 ? 23.088 -4.024 1.404 1.00 71.56 105 VAL A C 1
ATOM 785 O O . VAL A 1 105 ? 23.776 -3.004 1.325 1.00 71.56 105 VAL A O 1
ATOM 788 N N . LEU A 1 106 ? 22.324 -4.443 0.394 1.00 68.44 106 LEU A N 1
ATOM 789 C CA . LEU A 1 106 ? 22.273 -3.764 -0.904 1.00 68.44 106 LEU A CA 1
ATOM 790 C C . LEU A 1 106 ? 21.687 -2.349 -0.799 1.00 68.44 106 LEU A C 1
ATOM 792 O O . LEU A 1 106 ? 22.202 -1.429 -1.432 1.00 68.44 106 LEU A O 1
ATOM 796 N N . SER A 1 107 ? 20.683 -2.136 0.056 1.00 51.59 107 SER A N 1
ATOM 797 C CA . SER A 1 107 ? 20.128 -0.802 0.320 1.00 51.59 107 SER A CA 1
ATOM 798 C C . SER A 1 107 ? 21.186 0.160 0.866 1.00 51.59 107 SER A C 1
ATOM 800 O O . SER A 1 107 ? 21.298 1.293 0.401 1.00 51.59 107 SER A O 1
ATOM 802 N N . ILE A 1 108 ? 21.997 -0.286 1.826 1.00 64.00 108 ILE A N 1
ATOM 803 C CA . ILE A 1 108 ? 23.053 0.555 2.401 1.00 64.00 108 ILE A CA 1
ATOM 804 C C . ILE A 1 108 ? 24.173 0.800 1.384 1.00 64.00 108 ILE A C 1
ATOM 806 O O . ILE A 1 108 ? 24.715 1.901 1.322 1.00 64.00 108 ILE A O 1
ATOM 810 N N . TYR A 1 109 ? 24.500 -0.180 0.539 1.00 76.50 109 TYR A N 1
ATOM 811 C CA . TYR A 1 109 ? 25.462 0.017 -0.549 1.00 76.50 109 TYR A CA 1
ATOM 812 C C . TYR A 1 109 ? 25.013 1.124 -1.512 1.00 76.50 109 TYR A C 1
ATOM 814 O O . TYR A 1 109 ? 25.801 2.013 -1.829 1.00 76.50 109 TYR A O 1
ATOM 822 N N . GLN A 1 110 ? 23.736 1.136 -1.895 1.00 58.94 110 GLN A N 1
ATOM 823 C CA . GLN A 1 110 ? 23.183 2.182 -2.759 1.00 58.94 110 GLN A CA 1
ATOM 824 C C . GLN A 1 110 ? 23.181 3.565 -2.090 1.00 58.94 110 GLN A C 1
ATOM 826 O O . GLN A 1 110 ? 23.453 4.572 -2.745 1.00 58.94 110 GLN A O 1
ATOM 831 N N . GLN A 1 111 ? 22.951 3.634 -0.775 1.00 57.28 111 GLN A N 1
ATOM 832 C CA . GLN A 1 111 ? 23.097 4.878 -0.008 1.00 57.28 111 GLN A CA 1
ATOM 833 C C . GLN A 1 111 ? 24.547 5.383 -0.013 1.00 57.28 111 GLN A C 1
ATOM 835 O O . GLN A 1 111 ? 24.775 6.575 -0.207 1.00 57.28 111 GLN A O 1
ATOM 840 N N . ILE A 1 112 ? 25.530 4.486 0.139 1.00 74.56 112 ILE A N 1
ATOM 841 C CA . ILE A 1 112 ? 26.959 4.834 0.077 1.00 74.56 112 ILE A CA 1
ATOM 842 C C . ILE A 1 112 ? 27.326 5.385 -1.306 1.00 74.56 112 ILE A C 1
ATOM 844 O O . ILE A 1 112 ? 28.005 6.406 -1.382 1.00 74.56 112 ILE A O 1
ATOM 848 N N . LEU A 1 113 ? 26.869 4.746 -2.390 1.00 62.25 113 LEU A N 1
ATOM 849 C CA . LEU A 1 113 ? 27.113 5.227 -3.756 1.00 62.25 113 LEU A CA 1
ATOM 850 C C . LEU A 1 113 ? 26.494 6.606 -3.997 1.00 62.25 113 LEU A C 1
ATOM 852 O O . LEU A 1 113 ? 27.143 7.488 -4.558 1.00 62.25 113 LEU A O 1
ATOM 856 N N . SER A 1 114 ? 25.265 6.796 -3.516 1.00 61.06 114 SER A N 1
ATOM 857 C CA . SER A 1 114 ? 24.545 8.066 -3.628 1.00 61.06 114 SER A CA 1
ATOM 858 C C . SER A 1 114 ? 25.262 9.185 -2.868 1.00 61.06 114 SER A C 1
ATOM 860 O O . SER A 1 114 ? 25.424 10.284 -3.388 1.00 61.06 114 SER A O 1
ATOM 862 N N . TYR A 1 115 ? 25.753 8.894 -1.660 1.00 66.38 115 TYR A N 1
ATOM 863 C CA . TYR A 1 115 ? 26.528 9.842 -0.858 1.00 66.38 115 TYR A CA 1
ATOM 864 C C . TYR A 1 115 ? 27.886 10.180 -1.485 1.00 66.38 115 TYR A C 1
ATOM 866 O O . TYR A 1 115 ? 28.318 11.328 -1.448 1.00 66.38 115 TYR A O 1
ATOM 874 N N . ALA A 1 116 ? 28.559 9.199 -2.089 1.00 68.00 116 ALA A N 1
ATOM 875 C CA . ALA A 1 116 ? 29.872 9.391 -2.700 1.00 68.00 116 ALA A CA 1
ATOM 876 C C . ALA A 1 116 ? 29.841 10.223 -3.998 1.00 68.00 116 ALA A C 1
ATOM 878 O O . ALA A 1 116 ? 30.879 10.372 -4.640 1.00 68.00 116 ALA A O 1
ATOM 879 N N . GLY A 1 117 ? 28.674 10.731 -4.418 1.00 52.06 117 GLY A N 1
ATOM 880 C CA . GLY A 1 117 ? 28.521 11.429 -5.696 1.00 52.06 117 GLY A CA 1
ATOM 881 C C . GLY A 1 117 ? 28.819 10.529 -6.896 1.00 52.06 117 GLY A C 1
ATOM 882 O O . GLY A 1 117 ? 29.063 11.024 -7.994 1.00 52.06 117 GLY A O 1
ATOM 883 N N . ALA A 1 118 ? 28.811 9.205 -6.706 1.00 48.53 118 ALA A N 1
ATOM 884 C CA . ALA A 1 118 ? 29.059 8.232 -7.757 1.00 48.53 118 ALA A CA 1
ATOM 885 C C . ALA A 1 118 ? 27.792 8.035 -8.605 1.00 48.53 118 ALA A C 1
ATOM 887 O O . ALA A 1 118 ? 27.264 6.934 -8.736 1.00 48.53 118 ALA A O 1
ATOM 888 N N . THR A 1 119 ? 27.302 9.117 -9.210 1.00 51.56 119 THR A N 1
ATOM 889 C CA . THR A 1 119 ? 26.513 9.040 -10.440 1.00 51.56 119 THR A CA 1
ATOM 890 C C . THR A 1 119 ? 27.487 8.821 -11.594 1.00 51.56 119 THR A C 1
ATOM 892 O O . THR A 1 119 ? 28.014 9.772 -12.166 1.00 51.56 119 THR A O 1
ATOM 895 N N . GLY A 1 120 ? 27.777 7.558 -11.905 1.00 35.56 120 GLY A N 1
ATOM 896 C CA . GLY A 1 120 ? 28.650 7.179 -13.013 1.00 35.56 120 GLY A CA 1
ATOM 897 C C . GLY A 1 120 ? 28.299 5.805 -13.573 1.00 35.56 120 GLY A C 1
ATOM 898 O O . GLY A 1 120 ? 28.477 4.785 -12.911 1.00 35.56 120 GLY A O 1
ATOM 899 N N . THR A 1 121 ? 27.817 5.791 -14.815 1.00 41.31 121 THR A N 1
ATOM 900 C CA . THR A 1 121 ? 27.811 4.646 -15.736 1.00 41.31 121 THR A CA 1
ATOM 901 C C . THR A 1 121 ? 29.064 3.790 -15.572 1.00 41.31 121 THR A C 1
ATOM 903 O O . THR A 1 121 ? 30.172 4.284 -15.767 1.00 41.31 121 THR A O 1
ATOM 906 N N . THR A 1 122 ? 28.895 2.498 -15.284 1.00 30.38 122 THR A N 1
ATOM 907 C CA . THR A 1 122 ? 29.968 1.511 -15.446 1.00 30.38 122 THR A CA 1
ATOM 908 C C . THR A 1 122 ? 29.558 0.532 -16.537 1.00 30.38 122 THR A C 1
ATOM 910 O O . THR A 1 122 ? 28.743 -0.361 -16.328 1.00 30.38 122 THR A O 1
ATOM 913 N N . THR A 1 123 ? 30.126 0.729 -17.724 1.00 34.66 123 THR A N 1
ATOM 914 C CA . THR A 1 123 ? 30.282 -0.309 -18.741 1.00 34.66 123 THR A CA 1
ATOM 915 C C . THR A 1 123 ? 31.091 -1.450 -18.127 1.00 34.66 123 THR A C 1
ATOM 917 O O . THR A 1 123 ? 32.186 -1.223 -17.617 1.00 34.66 123 THR A O 1
ATOM 920 N N . THR A 1 124 ? 30.593 -2.682 -18.172 1.00 28.02 124 THR A N 1
ATOM 921 C CA . THR A 1 124 ? 31.422 -3.872 -17.942 1.00 28.02 124 THR A CA 1
ATOM 922 C C . THR A 1 124 ? 31.182 -4.846 -19.081 1.00 28.02 124 THR A C 1
ATOM 924 O O . THR A 1 124 ? 30.137 -5.478 -19.190 1.00 28.02 124 THR A O 1
ATOM 927 N N . THR A 1 125 ? 32.173 -4.921 -19.959 1.00 33.94 125 THR A N 1
ATOM 928 C CA . THR A 1 125 ? 32.414 -6.041 -20.858 1.00 33.94 125 THR A CA 1
ATOM 929 C C . THR A 1 125 ? 32.729 -7.293 -20.034 1.00 33.94 125 THR A C 1
ATOM 931 O O . THR A 1 125 ? 33.497 -7.248 -19.075 1.00 33.94 125 THR A O 1
ATOM 934 N N . SER A 1 126 ? 32.172 -8.438 -20.418 1.00 27.16 126 SER A N 1
ATOM 935 C CA . SER A 1 126 ? 32.711 -9.757 -20.065 1.00 27.16 126 SER A CA 1
ATOM 936 C C . SER A 1 126 ? 32.650 -10.664 -21.294 1.00 27.16 126 SER A C 1
ATOM 938 O O . SER A 1 126 ? 31.634 -10.645 -21.991 1.00 27.16 126 SER A O 1
ATOM 940 N N . PRO A 1 127 ? 33.721 -11.421 -21.600 1.00 32.09 127 PRO A N 1
ATOM 941 C CA . PRO A 1 127 ? 33.739 -12.350 -22.716 1.00 32.09 127 PRO A CA 1
ATOM 942 C C . PRO A 1 127 ? 33.061 -13.687 -22.366 1.00 32.09 127 PRO A C 1
ATOM 944 O O . PRO A 1 127 ? 33.105 -14.169 -21.237 1.00 32.09 127 PRO A O 1
ATOM 947 N N . THR A 1 128 ? 32.442 -14.244 -23.403 1.00 27.30 128 THR A N 1
ATOM 948 C CA . THR A 1 128 ? 31.706 -15.509 -23.585 1.00 27.30 128 THR A CA 1
ATOM 949 C C . THR A 1 128 ? 32.526 -16.745 -23.176 1.00 27.30 128 THR A C 1
ATOM 951 O O . THR A 1 128 ? 33.732 -16.780 -23.400 1.00 27.30 128 THR A O 1
ATOM 954 N N . THR A 1 129 ? 31.965 -17.806 -22.581 1.00 28.81 129 THR A N 1
ATOM 955 C CA . THR A 1 129 ? 31.308 -18.984 -23.220 1.00 28.81 129 THR A CA 1
ATOM 956 C C . THR A 1 129 ? 31.063 -20.034 -22.115 1.00 28.81 129 THR A C 1
ATOM 958 O O . THR A 1 129 ? 31.821 -20.056 -21.154 1.00 28.81 129 THR A O 1
ATOM 961 N N . THR A 1 130 ? 30.147 -21.008 -22.134 1.00 26.16 130 THR A N 1
ATOM 962 C CA . THR A 1 130 ? 28.893 -21.349 -22.837 1.00 26.16 130 THR A CA 1
ATOM 963 C C . THR A 1 130 ? 28.499 -22.718 -22.266 1.00 26.16 130 THR A C 1
ATOM 965 O O . THR A 1 130 ? 29.348 -23.599 -22.257 1.00 26.16 130 THR A O 1
ATOM 968 N N . THR A 1 131 ? 27.239 -22.919 -21.870 1.00 27.14 131 THR A N 1
ATOM 969 C CA . THR A 1 131 ? 26.399 -24.041 -22.348 1.00 27.14 131 THR A CA 1
ATOM 970 C C . THR A 1 131 ? 24.930 -23.747 -22.036 1.00 27.14 131 THR A C 1
ATOM 972 O O . THR A 1 131 ? 24.549 -23.496 -20.897 1.00 27.14 131 THR A O 1
ATOM 975 N N . THR A 1 132 ? 24.160 -23.736 -23.116 1.00 25.27 132 THR A N 1
ATOM 976 C CA . THR A 1 132 ? 22.766 -23.337 -23.356 1.00 25.27 132 THR A CA 1
ATOM 977 C C . THR A 1 132 ? 21.734 -24.209 -22.615 1.00 25.27 132 THR A C 1
ATOM 979 O O . THR A 1 132 ? 21.991 -25.388 -22.377 1.00 25.27 132 THR A O 1
ATOM 982 N N . PRO A 1 133 ? 20.523 -23.683 -22.349 1.00 32.94 133 PRO A N 1
ATOM 983 C CA . PRO A 1 133 ? 19.397 -24.177 -23.137 1.00 32.94 133 PRO A CA 1
ATOM 984 C C . PRO A 1 133 ? 18.632 -23.058 -23.849 1.00 32.94 133 PRO A C 1
ATOM 986 O O . PRO A 1 133 ? 18.826 -21.865 -23.639 1.00 32.94 133 PRO A O 1
ATOM 989 N N . THR A 1 134 ? 17.856 -23.528 -24.809 1.00 26.22 134 THR A N 1
ATOM 990 C CA . THR A 1 134 ? 17.507 -22.920 -26.081 1.00 26.22 134 THR A CA 1
ATOM 991 C C . THR A 1 134 ? 16.728 -21.612 -25.991 1.00 26.22 134 THR A C 1
ATOM 993 O O . THR A 1 134 ? 15.766 -21.455 -25.247 1.00 26.22 134 THR A O 1
ATOM 996 N N . THR A 1 135 ? 17.166 -20.706 -26.853 1.00 30.81 135 THR A N 1
ATOM 997 C CA . THR A 1 135 ? 16.614 -19.421 -27.254 1.00 30.81 135 THR A CA 1
ATOM 998 C C . THR A 1 135 ? 15.107 -19.458 -27.522 1.00 30.81 135 THR A C 1
ATOM 1000 O O . THR A 1 135 ? 14.632 -20.135 -28.429 1.00 30.81 135 THR A O 1
ATOM 1003 N N . THR A 1 136 ? 14.364 -18.607 -26.824 1.00 26.14 136 THR A N 1
ATOM 1004 C CA . THR A 1 136 ? 13.335 -17.776 -27.460 1.00 26.14 136 THR A CA 1
ATOM 1005 C C . THR A 1 136 ? 13.539 -16.365 -26.922 1.00 26.14 136 THR A C 1
ATOM 1007 O O . THR A 1 136 ? 13.040 -15.991 -25.868 1.00 26.14 136 THR A O 1
ATOM 1010 N N . THR A 1 137 ? 14.390 -15.605 -27.607 1.00 32.44 137 THR A N 1
ATOM 1011 C CA . THR A 1 137 ? 14.573 -14.169 -27.389 1.00 32.44 137 THR A CA 1
ATOM 1012 C C . THR A 1 137 ? 13.282 -13.455 -27.771 1.00 32.44 137 THR A C 1
ATOM 1014 O O . THR A 1 137 ? 13.049 -13.191 -28.950 1.00 32.44 137 THR A O 1
ATOM 1017 N N . LEU A 1 138 ? 12.441 -13.153 -26.782 1.00 31.88 138 LEU A N 1
ATOM 1018 C CA . LEU A 1 138 ? 11.450 -12.091 -26.915 1.00 31.88 138 LEU A CA 1
ATOM 1019 C C . LEU A 1 138 ? 12.189 -10.742 -26.861 1.00 31.88 138 LEU A C 1
ATOM 1021 O O . LEU A 1 138 ? 13.120 -10.593 -26.064 1.00 31.88 138 LEU A O 1
ATOM 1025 N N . PRO A 1 139 ? 11.836 -9.767 -27.712 1.00 37.81 139 PRO A N 1
ATOM 1026 C CA . PRO A 1 139 ? 12.458 -8.451 -27.683 1.00 37.81 139 PRO A CA 1
ATOM 1027 C C . PRO A 1 139 ? 12.209 -7.784 -26.324 1.00 37.81 139 PRO A C 1
ATOM 1029 O O . PRO A 1 139 ? 11.095 -7.814 -25.807 1.00 37.81 139 PRO A O 1
ATOM 1032 N N . SER A 1 140 ? 13.229 -7.136 -25.759 1.00 43.81 140 SER A N 1
ATOM 1033 C CA . SER A 1 140 ? 13.076 -6.190 -24.653 1.00 43.81 140 SER A CA 1
ATOM 1034 C C . SER A 1 140 ? 12.385 -4.927 -25.171 1.00 43.81 140 SER A C 1
ATOM 1036 O O . SER A 1 140 ? 13.015 -3.905 -25.437 1.00 43.81 140 SER A O 1
ATOM 1038 N N . THR A 1 141 ? 11.073 -5.005 -25.382 1.00 51.91 141 THR A N 1
ATOM 1039 C CA . THR A 1 141 ? 10.248 -3.829 -25.647 1.00 51.91 141 THR A CA 1
ATOM 1040 C C . THR A 1 141 ? 10.269 -2.930 -24.414 1.00 51.91 141 THR A C 1
ATOM 1042 O O . THR A 1 141 ? 10.074 -3.408 -23.298 1.00 51.91 141 THR A O 1
ATOM 1045 N N . THR A 1 142 ? 10.438 -1.616 -24.601 1.00 65.38 142 THR A N 1
ATOM 1046 C CA . THR A 1 142 ? 10.322 -0.589 -23.539 1.00 65.38 142 THR A CA 1
ATOM 1047 C C . THR A 1 142 ? 9.045 -0.741 -22.698 1.00 65.38 142 THR A C 1
ATOM 1049 O O . THR A 1 142 ? 8.995 -0.312 -21.550 1.00 65.38 142 THR A O 1
ATOM 1052 N N . TRP A 1 143 ? 8.018 -1.376 -23.272 1.00 79.62 143 TRP A N 1
ATOM 1053 C CA . TRP A 1 143 ? 6.691 -1.578 -22.695 1.00 79.62 143 TRP A CA 1
ATOM 1054 C C . TRP A 1 143 ? 6.426 -3.008 -22.209 1.00 79.62 143 TRP A C 1
ATOM 1056 O O . TRP A 1 143 ? 5.282 -3.311 -21.881 1.00 79.62 143 TRP A O 1
ATOM 1066 N N . ALA A 1 144 ? 7.433 -3.895 -22.191 1.00 74.12 144 ALA A N 1
ATOM 1067 C CA . ALA A 1 144 ? 7.259 -5.291 -21.785 1.00 74.12 144 ALA A CA 1
ATOM 1068 C C . ALA A 1 144 ? 6.502 -5.402 -20.438 1.00 74.12 144 ALA A C 1
ATOM 1070 O O . ALA A 1 144 ? 6.779 -4.625 -19.521 1.00 74.12 144 ALA A O 1
ATOM 1071 N N . PRO A 1 145 ? 5.545 -6.341 -20.303 1.00 86.94 145 PRO A N 1
ATOM 1072 C CA . PRO A 1 145 ? 5.216 -7.427 -21.237 1.00 86.94 145 PRO A CA 1
ATOM 1073 C C . PRO A 1 145 ? 4.292 -7.016 -22.402 1.00 86.94 145 PRO A C 1
ATOM 1075 O O . PRO A 1 145 ? 3.854 -7.864 -23.173 1.00 86.94 145 PRO A O 1
ATOM 1078 N N . PHE A 1 146 ? 3.976 -5.730 -22.553 1.00 91.50 146 PHE A N 1
ATOM 1079 C CA . PHE A 1 146 ? 3.045 -5.246 -23.568 1.00 91.50 146 PHE A CA 1
ATOM 1080 C C . PHE A 1 146 ? 3.744 -4.881 -24.879 1.00 91.50 146 PHE A C 1
ATOM 1082 O O . PHE A 1 146 ? 4.873 -4.388 -24.903 1.00 91.50 146 PHE A O 1
ATOM 1089 N N . ALA A 1 147 ? 3.025 -5.075 -25.987 1.00 90.12 147 ALA A N 1
ATOM 1090 C CA . ALA A 1 147 ? 3.516 -4.772 -27.329 1.00 90.12 147 ALA A CA 1
ATOM 1091 C C . ALA A 1 147 ? 3.637 -3.259 -27.613 1.00 90.12 147 ALA A C 1
ATOM 1093 O O . ALA A 1 147 ? 4.356 -2.861 -28.527 1.00 90.12 147 ALA A O 1
ATOM 1094 N N . SER A 1 148 ? 2.939 -2.404 -26.856 1.00 93.25 148 SER A N 1
ATOM 1095 C CA . SER A 1 148 ? 2.904 -0.953 -27.074 1.00 93.25 148 SER A CA 1
ATOM 1096 C C . SER A 1 148 ? 2.584 -0.173 -25.793 1.00 93.25 148 SER A C 1
ATOM 1098 O O . SER A 1 148 ? 2.069 -0.729 -24.820 1.00 93.25 148 SER A O 1
ATOM 1100 N N . ALA A 1 149 ? 2.844 1.140 -25.813 1.00 89.56 149 ALA A N 1
ATOM 1101 C CA . ALA A 1 149 ? 2.422 2.057 -24.754 1.00 89.56 149 ALA A CA 1
ATOM 1102 C C . ALA A 1 149 ? 0.889 2.105 -24.605 1.00 89.56 149 ALA A C 1
ATOM 1104 O O . ALA A 1 149 ? 0.387 2.128 -23.488 1.00 89.56 149 ALA A O 1
ATOM 1105 N N . ASP A 1 150 ? 0.147 2.055 -25.716 1.00 92.94 150 ASP A N 1
ATOM 1106 C CA . ASP A 1 150 ? -1.322 1.974 -25.718 1.00 92.94 150 ASP A CA 1
ATOM 1107 C C . ASP A 1 150 ? -1.826 0.729 -24.962 1.00 92.94 150 ASP A C 1
ATOM 1109 O O . ASP A 1 150 ? -2.692 0.829 -24.090 1.00 92.94 150 ASP A O 1
ATOM 1113 N N . ALA A 1 151 ? -1.202 -0.430 -25.203 1.00 96.56 151 ALA A N 1
ATOM 1114 C CA . ALA A 1 151 ? -1.540 -1.673 -24.514 1.00 96.56 151 ALA A CA 1
ATOM 1115 C C . ALA A 1 151 ? -1.221 -1.615 -23.008 1.00 96.56 151 ALA A C 1
ATOM 1117 O O . ALA A 1 151 ? -2.032 -2.071 -22.197 1.00 96.56 151 ALA A O 1
ATOM 1118 N N . LEU A 1 152 ? -0.090 -1.007 -22.624 1.00 96.44 152 LEU A N 1
ATOM 1119 C CA . LEU A 1 152 ? 0.238 -0.741 -21.219 1.00 96.44 152 LEU A CA 1
ATOM 1120 C C . LEU A 1 152 ? -0.819 0.161 -20.562 1.00 96.44 152 LEU A C 1
ATOM 1122 O O . LEU A 1 152 ? -1.277 -0.141 -19.462 1.00 96.44 152 LEU A O 1
ATOM 1126 N N . VAL A 1 153 ? -1.238 1.241 -21.227 1.00 95.25 153 VAL A N 1
ATOM 1127 C CA . VAL A 1 153 ? -2.251 2.176 -20.707 1.00 95.25 153 VAL A CA 1
ATOM 1128 C C . VAL A 1 153 ? -3.592 1.482 -20.492 1.00 95.25 153 VAL A C 1
ATOM 1130 O O . VAL A 1 153 ? -4.200 1.631 -19.427 1.00 95.25 153 VAL A O 1
ATOM 1133 N N . ALA A 1 154 ? -4.038 0.695 -21.473 1.00 97.69 154 ALA A N 1
ATOM 1134 C CA . ALA A 1 154 ? -5.268 -0.081 -21.365 1.00 97.69 154 ALA A CA 1
ATOM 1135 C C . ALA A 1 154 ? -5.208 -1.054 -20.177 1.00 97.69 154 ALA A C 1
ATOM 1137 O O . ALA A 1 154 ? -6.146 -1.135 -19.381 1.00 97.69 154 ALA A O 1
ATOM 1138 N N . GLN A 1 155 ? -4.083 -1.758 -20.014 1.00 98.31 155 GLN A N 1
ATOM 1139 C CA . GLN A 1 155 ? -3.917 -2.694 -18.907 1.00 98.31 155 GLN A CA 1
ATOM 1140 C C . GLN A 1 155 ? -3.829 -1.993 -17.545 1.00 98.31 155 GLN A C 1
ATOM 1142 O O . GLN A 1 155 ? -4.406 -2.487 -16.576 1.00 98.31 155 GLN A O 1
ATOM 1147 N N . ALA A 1 156 ? -3.171 -0.835 -17.465 1.00 97.50 156 ALA A N 1
ATOM 1148 C CA . ALA A 1 156 ? -3.055 -0.059 -16.234 1.00 97.50 156 ALA A CA 1
ATOM 1149 C C . ALA A 1 156 ? -4.428 0.392 -15.705 1.00 97.50 156 ALA A C 1
ATOM 1151 O O . ALA A 1 156 ? -4.675 0.289 -14.505 1.00 97.50 156 ALA A O 1
ATOM 1152 N N . HIS A 1 157 ? -5.352 0.806 -16.583 1.00 98.12 157 HIS A N 1
ATOM 1153 C CA . HIS A 1 157 ? -6.724 1.148 -16.181 1.00 98.12 157 HIS A CA 1
ATOM 1154 C C . HIS A 1 157 ? -7.495 -0.072 -15.663 1.00 98.12 157 HIS A C 1
ATOM 1156 O O . HIS A 1 157 ? -8.135 0.003 -14.612 1.00 98.12 157 HIS A O 1
ATOM 1162 N N . ARG A 1 158 ? -7.380 -1.227 -16.334 1.00 98.19 158 ARG A N 1
ATOM 1163 C CA . ARG A 1 158 ? -8.016 -2.469 -15.863 1.00 98.19 158 ARG A CA 1
ATOM 1164 C C . ARG A 1 158 ? -7.494 -2.913 -14.503 1.00 98.19 158 ARG A C 1
ATOM 1166 O O . ARG A 1 158 ? -8.272 -3.377 -13.670 1.00 98.19 158 ARG A O 1
ATOM 1173 N N . ASP A 1 159 ? -6.187 -2.812 -14.290 1.00 98.06 159 ASP A N 1
ATOM 1174 C CA . ASP A 1 159 ? -5.557 -3.252 -13.049 1.00 98.06 159 ASP A CA 1
ATOM 1175 C C . ASP A 1 159 ? -5.838 -2.276 -11.897 1.00 98.06 159 ASP A C 1
ATOM 1177 O O . ASP A 1 159 ? -6.249 -2.717 -10.828 1.00 98.06 159 ASP A O 1
ATOM 1181 N N . LEU A 1 160 ? -5.666 -0.967 -12.099 1.00 97.88 160 LEU A N 1
ATOM 1182 C CA . LEU A 1 160 ? -5.690 0.019 -11.008 1.00 97.88 160 LEU A CA 1
ATOM 1183 C C . LEU A 1 160 ? -7.065 0.662 -10.779 1.00 97.88 160 LEU A C 1
ATOM 1185 O O . LEU A 1 160 ? -7.366 1.056 -9.654 1.00 97.88 160 LEU A O 1
ATOM 1189 N N . LEU A 1 161 ? -7.899 0.756 -11.820 1.00 94.19 161 LEU A N 1
ATOM 1190 C CA . LEU A 1 161 ? -9.204 1.439 -11.787 1.00 94.19 161 LEU A CA 1
ATOM 1191 C C . LEU A 1 161 ? -10.386 0.484 -12.003 1.00 94.19 161 LEU A C 1
ATOM 1193 O O . LEU A 1 161 ? -11.544 0.870 -11.867 1.00 94.19 161 LEU A O 1
ATOM 1197 N N . ALA A 1 162 ? -10.102 -0.782 -12.325 1.00 96.50 162 ALA A N 1
ATOM 1198 C CA . ALA A 1 162 ? -11.095 -1.822 -12.576 1.00 96.50 162 ALA A CA 1
ATOM 1199 C C . ALA A 1 162 ? -12.087 -1.503 -13.714 1.00 96.50 162 ALA A C 1
ATOM 1201 O O . ALA A 1 162 ? -13.183 -2.076 -13.737 1.00 96.50 162 ALA A O 1
ATOM 1202 N N . ARG A 1 163 ? -11.696 -0.643 -14.664 1.00 96.00 163 ARG A N 1
ATOM 1203 C CA . ARG A 1 163 ? -12.462 -0.263 -15.863 1.00 96.00 163 ARG A CA 1
ATOM 1204 C C . ARG A 1 163 ? -11.570 -0.214 -17.103 1.00 96.00 163 ARG A C 1
ATOM 1206 O O . ARG A 1 163 ? -10.348 -0.166 -16.990 1.00 96.00 163 ARG A O 1
ATOM 1213 N N . GLU A 1 164 ? -12.188 -0.184 -18.279 1.00 94.75 164 GLU A N 1
ATOM 1214 C CA . GLU A 1 164 ? -11.465 0.100 -19.519 1.00 94.75 164 GLU A CA 1
ATOM 1215 C C . GLU A 1 164 ? -11.104 1.587 -19.619 1.00 94.75 164 GLU A C 1
ATOM 1217 O O . GLU A 1 164 ? -11.853 2.465 -19.177 1.00 94.75 164 GLU A O 1
ATOM 1222 N N . ALA A 1 165 ? -9.952 1.855 -20.229 1.00 87.19 165 ALA A N 1
ATOM 1223 C CA . ALA A 1 165 ? -9.571 3.193 -20.658 1.00 87.19 165 ALA A CA 1
ATOM 1224 C C . ALA A 1 165 ? -10.391 3.598 -21.891 1.00 87.19 165 ALA A C 1
ATOM 1226 O O . ALA A 1 165 ? -10.489 2.829 -22.855 1.00 87.19 165 ALA A O 1
ATOM 1227 N N . THR A 1 166 ? -10.926 4.816 -21.897 1.00 89.50 166 THR A N 1
ATOM 1228 C CA . THR A 1 166 ? -11.541 5.414 -23.089 1.00 89.50 166 THR A CA 1
ATOM 1229 C C . THR A 1 166 ? -10.500 5.649 -24.185 1.00 89.50 166 THR A C 1
ATOM 1231 O O . THR A 1 166 ? -9.299 5.713 -23.918 1.00 89.50 166 THR A O 1
ATOM 1234 N N . ASP A 1 167 ? -10.940 5.821 -25.432 1.00 82.38 167 ASP A N 1
ATOM 1235 C CA . ASP A 1 167 ? -10.030 6.065 -26.561 1.00 82.38 167 ASP A CA 1
ATOM 1236 C C . ASP A 1 167 ? -9.175 7.327 -26.359 1.00 82.38 167 ASP A C 1
ATOM 1238 O O . ASP A 1 167 ? -7.987 7.331 -26.681 1.00 82.38 167 ASP A O 1
ATOM 1242 N N . ALA A 1 168 ? -9.749 8.373 -25.756 1.00 71.50 168 ALA A N 1
ATOM 1243 C CA . ALA A 1 168 ? -9.036 9.606 -25.431 1.00 71.50 168 ALA A CA 1
ATOM 1244 C C . ALA A 1 168 ? -7.965 9.393 -24.346 1.00 71.50 168 ALA A C 1
ATOM 1246 O O . ALA A 1 168 ? -6.844 9.883 -24.482 1.00 71.50 168 ALA A O 1
ATOM 1247 N N . GLU A 1 169 ? -8.278 8.631 -23.293 1.00 83.25 169 GLU A N 1
ATOM 1248 C CA . GLU A 1 169 ? -7.321 8.294 -22.229 1.00 83.25 169 GLU A CA 1
ATOM 1249 C C . GLU A 1 169 ? -6.169 7.437 -22.755 1.00 83.25 169 GLU A C 1
ATOM 1251 O O . GLU A 1 169 ? -5.012 7.679 -22.402 1.00 83.25 169 GLU A O 1
ATOM 1256 N N . ARG A 1 170 ? -6.467 6.471 -23.636 1.00 88.81 170 ARG A N 1
ATOM 1257 C CA . ARG A 1 170 ? -5.445 5.649 -24.292 1.00 88.81 170 ARG A CA 1
ATOM 1258 C C . ARG A 1 170 ? -4.543 6.479 -25.198 1.00 88.81 170 ARG A C 1
ATOM 1260 O O . ARG A 1 170 ? -3.323 6.386 -25.071 1.00 88.81 170 ARG A O 1
ATOM 1267 N N . ALA A 1 171 ? -5.120 7.345 -26.033 1.00 71.88 171 ALA A N 1
ATOM 1268 C CA . ALA A 1 171 ? -4.360 8.233 -26.912 1.00 71.88 171 ALA A CA 1
ATOM 1269 C C . ALA A 1 171 ? -3.444 9.184 -26.121 1.00 71.88 171 ALA A C 1
ATOM 1271 O O . ALA A 1 171 ? -2.256 9.302 -26.430 1.00 71.88 171 ALA A O 1
ATOM 1272 N N . P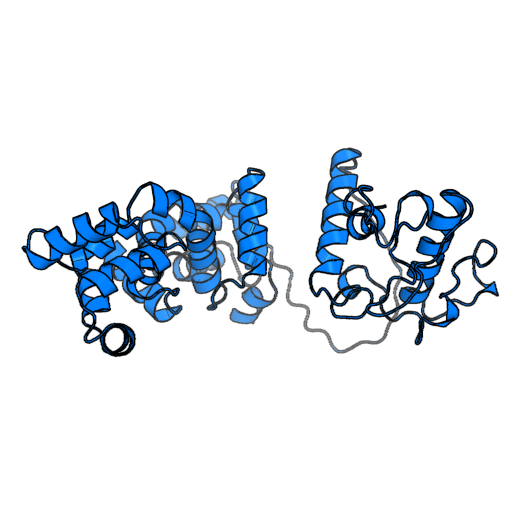HE A 1 172 ? -3.966 9.818 -25.066 1.00 73.88 172 PHE A N 1
ATOM 1273 C CA . PHE A 1 172 ? -3.180 10.690 -24.191 1.00 73.88 172 PHE A CA 1
ATOM 1274 C C . PHE A 1 172 ? -2.060 9.923 -23.480 1.00 73.88 172 PHE A C 1
ATOM 1276 O O . PHE A 1 172 ? -0.897 10.325 -23.547 1.00 73.88 172 PHE A O 1
ATOM 1283 N N . GLY A 1 173 ? -2.396 8.800 -22.836 1.00 76.62 173 GLY A N 1
ATOM 1284 C CA . GLY A 1 173 ? -1.443 7.965 -22.109 1.00 76.62 173 GLY A CA 1
ATOM 1285 C C . GLY A 1 173 ? -0.320 7.451 -23.008 1.00 76.62 173 GLY A C 1
ATOM 1286 O O . GLY A 1 173 ? 0.855 7.569 -22.664 1.00 76.62 173 GLY A O 1
ATOM 1287 N N . ALA A 1 174 ? -0.663 6.950 -24.197 1.00 85.75 174 ALA A N 1
ATOM 1288 C CA . ALA A 1 174 ? 0.321 6.497 -25.170 1.00 85.75 174 ALA A CA 1
ATOM 1289 C C . ALA A 1 174 ? 1.249 7.646 -25.586 1.00 85.75 174 ALA A C 1
ATOM 1291 O O . ALA A 1 174 ? 2.463 7.468 -25.553 1.00 85.75 174 ALA A O 1
ATOM 1292 N N . SER A 1 175 ? 0.701 8.833 -25.880 1.00 76.31 175 SER A N 1
ATOM 1293 C CA . SER A 1 175 ? 1.483 10.008 -26.284 1.00 76.31 175 SER A CA 1
ATOM 1294 C C . SER A 1 175 ? 2.501 10.440 -25.224 1.00 76.31 175 SER A C 1
ATOM 1296 O O . SER A 1 175 ? 3.660 10.693 -25.560 1.00 76.31 175 SER A O 1
ATOM 1298 N N . VAL A 1 176 ? 2.100 10.539 -23.950 1.00 69.88 176 VAL A N 1
ATOM 1299 C CA . VAL A 1 176 ? 3.012 10.985 -22.875 1.00 69.88 176 VAL A CA 1
ATOM 1300 C C . VAL A 1 176 ? 4.091 9.949 -22.558 1.00 69.88 176 VAL A C 1
ATOM 1302 O O . VAL A 1 176 ? 5.200 10.328 -22.183 1.00 69.88 176 VAL A O 1
ATOM 1305 N N . LEU A 1 177 ? 3.795 8.660 -22.755 1.00 79.31 177 LEU A N 1
ATOM 1306 C CA . LEU A 1 177 ? 4.755 7.571 -22.586 1.00 79.31 177 LEU A CA 1
ATOM 1307 C C . LEU A 1 177 ? 5.742 7.507 -23.755 1.00 79.31 177 LEU A C 1
ATOM 1309 O O . LEU A 1 177 ? 6.951 7.531 -23.538 1.00 79.31 177 LEU A O 1
ATOM 1313 N N . THR A 1 178 ? 5.262 7.482 -25.003 1.00 83.81 178 THR A N 1
ATOM 1314 C CA . THR A 1 178 ? 6.143 7.420 -26.183 1.00 83.81 178 THR A CA 1
ATOM 1315 C C . THR A 1 178 ? 6.989 8.676 -26.344 1.00 83.81 178 THR A C 1
ATOM 1317 O O . THR A 1 178 ? 8.116 8.591 -26.820 1.00 83.81 178 THR A O 1
ATOM 1320 N N . GLY A 1 179 ? 6.465 9.834 -25.930 1.00 71.06 179 GLY A N 1
ATOM 1321 C CA . GLY A 1 179 ? 7.201 11.097 -25.911 1.00 71.06 179 GLY A CA 1
ATOM 1322 C C . GLY A 1 179 ? 8.185 11.237 -24.745 1.00 71.06 179 GLY A C 1
ATOM 1323 O O . GLY A 1 179 ? 8.908 12.227 -24.696 1.00 71.06 179 GLY A O 1
ATOM 1324 N N . GLY A 1 180 ? 8.212 10.291 -23.797 1.00 71.25 180 GLY A N 1
ATOM 1325 C CA . GLY A 1 180 ? 9.102 10.327 -22.632 1.00 71.25 180 GLY A CA 1
ATOM 1326 C C . GLY A 1 180 ? 8.772 11.415 -21.604 1.00 71.25 180 GLY A C 1
ATOM 1327 O O . GLY A 1 180 ? 9.599 11.707 -20.745 1.00 71.25 180 GLY A O 1
ATOM 1328 N N . VAL A 1 181 ? 7.577 12.013 -21.673 1.00 71.62 181 VAL A N 1
ATOM 1329 C CA . VAL A 1 181 ? 7.107 13.027 -20.712 1.00 71.62 181 VAL A CA 1
ATOM 1330 C C . VAL A 1 181 ? 6.896 12.397 -19.337 1.00 71.62 181 VAL A C 1
ATOM 1332 O O . VAL A 1 181 ? 7.233 12.995 -18.318 1.00 71.62 181 VAL A O 1
ATOM 1335 N N . LEU A 1 182 ? 6.358 11.175 -19.313 1.00 72.69 182 LEU A N 1
ATOM 1336 C CA . LEU A 1 182 ? 6.231 10.358 -18.113 1.00 72.69 182 LEU A CA 1
ATOM 1337 C C . LEU A 1 182 ? 6.907 9.007 -18.324 1.00 72.69 182 LEU A C 1
ATOM 1339 O O . LEU A 1 182 ? 6.861 8.425 -19.407 1.00 72.69 182 LEU A O 1
ATOM 1343 N N . THR A 1 183 ? 7.480 8.469 -17.249 1.00 83.56 183 THR A N 1
ATOM 1344 C CA . THR A 1 183 ? 7.844 7.052 -17.199 1.00 83.56 183 THR A CA 1
ATOM 1345 C C . THR A 1 183 ? 6.580 6.195 -17.032 1.00 83.56 183 THR A C 1
ATOM 1347 O O . THR A 1 183 ? 5.573 6.683 -16.508 1.00 83.56 183 THR A O 1
ATOM 1350 N N . PRO A 1 184 ? 6.614 4.899 -17.398 1.00 88.75 184 PRO A N 1
ATOM 1351 C CA . PRO A 1 184 ? 5.533 3.962 -17.093 1.00 88.75 184 PRO A CA 1
ATOM 1352 C C . PRO A 1 184 ? 5.084 3.987 -15.629 1.00 88.75 184 PRO A C 1
ATOM 1354 O O . PRO A 1 184 ? 3.894 4.101 -15.349 1.00 88.75 184 PRO A O 1
ATOM 1357 N N . GLY A 1 185 ? 6.030 3.943 -14.686 1.00 83.75 185 GLY A N 1
ATOM 1358 C CA . GLY A 1 185 ? 5.714 4.013 -13.260 1.00 83.75 185 GLY A CA 1
ATOM 1359 C C . GLY A 1 185 ? 5.047 5.328 -12.869 1.00 83.75 185 GLY A C 1
ATOM 1360 O O . GLY A 1 185 ? 4.028 5.313 -12.190 1.00 83.75 185 GLY A O 1
ATOM 1361 N N . ALA A 1 186 ? 5.540 6.468 -13.361 1.00 77.62 186 ALA A N 1
ATOM 1362 C CA . ALA A 1 186 ? 4.914 7.764 -13.091 1.00 77.62 186 ALA A CA 1
ATOM 1363 C C . ALA A 1 186 ? 3.484 7.859 -13.655 1.00 77.62 186 ALA A C 1
ATOM 1365 O O . ALA A 1 186 ? 2.609 8.449 -13.020 1.00 77.62 186 ALA A O 1
ATOM 1366 N N . TYR A 1 187 ? 3.218 7.236 -14.807 1.00 85.56 187 TYR A N 1
ATOM 1367 C CA . TYR A 1 187 ? 1.866 7.136 -15.357 1.00 85.56 187 TYR A CA 1
ATOM 1368 C C . TYR A 1 187 ? 0.947 6.272 -14.480 1.00 85.56 187 TYR A C 1
ATOM 1370 O O . TYR A 1 187 ? -0.140 6.705 -14.115 1.00 85.56 187 TYR A O 1
ATOM 1378 N N . LEU A 1 188 ? 1.387 5.079 -14.068 1.00 95.25 188 LEU A N 1
ATOM 1379 C CA . LEU A 1 188 ? 0.619 4.231 -13.146 1.00 95.25 188 LEU A CA 1
ATOM 1380 C C . LEU A 1 188 ? 0.368 4.941 -11.805 1.00 95.25 188 LEU A C 1
ATOM 1382 O O . LEU A 1 188 ? -0.732 4.871 -11.260 1.00 95.25 188 LEU A O 1
ATOM 1386 N N . ALA A 1 189 ? 1.367 5.655 -11.284 1.00 83.00 189 ALA A N 1
ATOM 1387 C CA . ALA A 1 189 ? 1.255 6.421 -10.050 1.00 83.00 189 ALA A CA 1
ATOM 1388 C C . ALA A 1 189 ? 0.189 7.521 -10.131 1.00 83.00 189 ALA A C 1
ATOM 1390 O O . ALA A 1 189 ? -0.525 7.731 -9.150 1.00 83.00 189 ALA A O 1
ATOM 1391 N N . SER A 1 190 ? 0.034 8.184 -11.283 1.00 84.50 190 SER A N 1
ATOM 1392 C CA . SER A 1 190 ? -1.009 9.200 -11.466 1.00 84.50 190 SER A CA 1
ATOM 1393 C C . SER A 1 190 ? -2.415 8.593 -11.440 1.00 84.50 190 SER A C 1
ATOM 1395 O O . SER A 1 190 ? -3.317 9.190 -10.853 1.00 84.50 190 SER A O 1
ATOM 1397 N N . LEU A 1 191 ? -2.596 7.373 -11.962 1.00 86.00 191 LEU A N 1
ATOM 1398 C CA . LEU A 1 191 ? -3.863 6.641 -11.848 1.00 86.00 191 LEU A CA 1
ATOM 1399 C C . LEU A 1 191 ? -4.168 6.275 -10.388 1.00 86.00 191 LEU A C 1
ATOM 1401 O O . LEU A 1 191 ? -5.296 6.464 -9.937 1.00 86.00 191 LEU A O 1
ATOM 1405 N N . VAL A 1 192 ? -3.169 5.802 -9.628 1.00 92.38 192 VAL A N 1
ATOM 1406 C CA . VAL A 1 192 ? -3.331 5.466 -8.197 1.00 92.38 192 VAL A CA 1
ATOM 1407 C C . VAL A 1 192 ? -3.659 6.702 -7.359 1.00 92.38 192 VAL A C 1
ATOM 1409 O O . VAL A 1 192 ? -4.508 6.617 -6.475 1.00 92.38 192 VAL A O 1
ATOM 1412 N N . ALA A 1 193 ? -2.992 7.831 -7.614 1.00 81.50 193 ALA A N 1
ATOM 1413 C CA . ALA A 1 193 ? -3.168 9.075 -6.864 1.00 81.50 193 ALA A CA 1
ATOM 1414 C C . ALA A 1 193 ? -4.418 9.872 -7.278 1.00 81.50 193 ALA A C 1
ATOM 1416 O O . ALA A 1 193 ? -4.924 10.660 -6.483 1.00 81.50 193 ALA A O 1
ATOM 1417 N N . GLY A 1 194 ? -4.901 9.682 -8.507 1.00 85.69 194 GLY A N 1
ATOM 1418 C CA . GLY A 1 194 ? -6.117 10.296 -9.031 1.00 85.69 194 GLY A CA 1
ATOM 1419 C C . GLY A 1 194 ? -7.343 9.425 -8.773 1.00 85.69 194 GLY A C 1
ATOM 1420 O O . GLY A 1 194 ? -7.824 9.306 -7.647 1.00 85.69 194 GLY A O 1
ATOM 1421 N N . GLU A 1 195 ? -7.856 8.792 -9.826 1.00 86.50 195 GLU A N 1
ATOM 1422 C CA . GLU A 1 195 ? -9.093 8.005 -9.761 1.00 86.50 195 GLU A CA 1
ATOM 1423 C C . GLU A 1 195 ? -9.001 6.815 -8.786 1.00 86.50 195 GLU A C 1
ATOM 1425 O O . GLU A 1 195 ? -9.964 6.502 -8.082 1.00 86.50 195 GLU A O 1
ATOM 1430 N N . GLY A 1 196 ? -7.824 6.198 -8.655 1.00 91.25 196 GLY A N 1
ATOM 1431 C CA . GLY A 1 196 ? -7.574 5.155 -7.663 1.00 91.25 196 GLY A CA 1
ATOM 1432 C C . GLY A 1 196 ? -7.774 5.655 -6.229 1.00 91.25 196 GLY A C 1
ATOM 1433 O O . GLY A 1 196 ? -8.378 4.957 -5.415 1.00 91.25 196 GLY A O 1
ATOM 1434 N N . ALA A 1 197 ? -7.350 6.879 -5.913 1.00 88.88 197 ALA A N 1
ATOM 1435 C CA . ALA A 1 197 ? -7.568 7.488 -4.603 1.00 88.88 197 ALA A CA 1
ATOM 1436 C C . ALA A 1 197 ? -9.038 7.855 -4.373 1.00 88.88 197 ALA A C 1
ATOM 1438 O O . ALA A 1 197 ? -9.527 7.738 -3.250 1.00 88.88 197 ALA A O 1
ATOM 1439 N N . ALA A 1 198 ? -9.751 8.241 -5.435 1.00 86.38 198 ALA A N 1
ATOM 1440 C CA . ALA A 1 198 ? -11.164 8.600 -5.372 1.00 86.38 198 ALA A CA 1
ATOM 1441 C C . ALA A 1 198 ? -12.095 7.388 -5.209 1.00 86.38 198 ALA A C 1
ATOM 1443 O O . ALA A 1 198 ? -13.117 7.499 -4.532 1.00 86.38 198 ALA A O 1
ATOM 1444 N N . HIS A 1 199 ? -11.769 6.232 -5.804 1.00 94.94 199 HIS A N 1
ATOM 1445 C CA . HIS A 1 199 ? -12.700 5.094 -5.827 1.00 94.94 199 HIS A CA 1
ATOM 1446 C C . HIS A 1 199 ? -12.146 3.761 -5.335 1.00 94.94 199 HIS A C 1
ATOM 1448 O O . HIS A 1 199 ? -12.911 2.980 -4.777 1.00 94.94 199 HIS A O 1
ATOM 1454 N N . ALA A 1 200 ? -10.851 3.493 -5.483 1.00 97.06 200 ALA A N 1
ATOM 1455 C CA . ALA A 1 200 ? -10.266 2.212 -5.089 1.00 97.06 200 ALA A CA 1
ATOM 1456 C C . ALA A 1 200 ? -9.787 2.225 -3.623 1.00 97.06 200 ALA A C 1
ATOM 1458 O O . ALA A 1 200 ? -10.097 1.321 -2.849 1.00 97.06 200 ALA A O 1
ATOM 1459 N N . GLN A 1 201 ? -9.078 3.272 -3.198 1.00 96.75 201 GLN A N 1
ATOM 1460 C CA . GLN A 1 201 ? -8.579 3.385 -1.821 1.00 96.75 201 GLN A CA 1
ATOM 1461 C C . GLN A 1 201 ? -9.694 3.426 -0.751 1.00 96.75 201 GLN A C 1
ATOM 1463 O O . GLN A 1 201 ? -9.521 2.749 0.265 1.00 96.75 201 GLN A O 1
ATOM 1468 N N . PRO A 1 202 ? -10.842 4.118 -0.946 1.00 96.88 202 PRO A N 1
ATOM 1469 C CA . PRO A 1 202 ? -11.953 4.067 0.007 1.00 96.88 202 PRO A CA 1
ATOM 1470 C C . PRO A 1 202 ? -12.502 2.651 0.193 1.00 96.88 202 PRO A C 1
ATOM 1472 O O . PRO A 1 202 ? -12.771 2.240 1.315 1.00 96.88 202 PRO A O 1
ATOM 1475 N N . VAL A 1 203 ? -12.592 1.855 -0.878 1.00 97.56 203 VAL A N 1
ATOM 1476 C CA . VAL A 1 203 ? -13.025 0.450 -0.794 1.00 97.56 203 VAL A CA 1
ATOM 1477 C C . VAL A 1 203 ? -12.081 -0.358 0.095 1.00 97.56 203 VAL A C 1
ATOM 1479 O O . VAL A 1 203 ? -12.543 -1.093 0.967 1.00 97.56 203 VAL A O 1
ATOM 1482 N N . ALA A 1 204 ? -10.764 -0.206 -0.080 1.00 95.62 204 ALA A N 1
ATOM 1483 C CA . ALA A 1 204 ? -9.789 -0.883 0.772 1.00 95.62 204 ALA A CA 1
ATOM 1484 C C . ALA A 1 204 ? -9.934 -0.474 2.249 1.00 95.62 204 ALA A C 1
ATOM 1486 O O . ALA A 1 204 ? -9.916 -1.349 3.115 1.00 95.62 204 ALA A O 1
ATOM 1487 N N . ARG A 1 205 ? -10.137 0.821 2.540 1.00 94.88 205 ARG A N 1
ATOM 1488 C CA . ARG A 1 205 ? -10.368 1.304 3.914 1.00 94.88 205 ARG A CA 1
ATOM 1489 C C . ARG A 1 205 ? -11.650 0.757 4.524 1.00 94.88 205 ARG A C 1
ATOM 1491 O O . ARG A 1 205 ? -11.604 0.270 5.646 1.00 94.88 205 ARG A O 1
ATOM 1498 N N . LEU A 1 206 ? -12.757 0.742 3.779 1.00 95.38 206 LEU A N 1
ATOM 1499 C CA . LEU A 1 206 ? -14.026 0.189 4.260 1.00 95.38 206 LEU A CA 1
ATOM 1500 C C . LEU A 1 206 ? -13.892 -1.282 4.669 1.00 95.38 206 LEU A C 1
ATOM 1502 O O . LEU A 1 206 ? -14.429 -1.691 5.693 1.00 95.38 206 LEU A O 1
ATOM 1506 N N . TYR A 1 207 ? -13.161 -2.074 3.886 1.00 93.25 207 TYR A N 1
ATOM 1507 C CA . TYR A 1 207 ? -12.900 -3.482 4.185 1.00 93.25 207 TYR A CA 1
ATOM 1508 C C . TYR A 1 207 ? -12.007 -3.663 5.417 1.00 93.25 207 TYR A C 1
ATOM 1510 O O . TYR A 1 207 ? -12.307 -4.498 6.273 1.00 93.25 207 TYR A O 1
ATOM 1518 N N . LEU A 1 208 ? -10.948 -2.857 5.542 1.00 88.69 208 LEU A N 1
ATOM 1519 C CA . LEU A 1 208 ? -10.099 -2.855 6.733 1.00 88.69 208 LEU A CA 1
ATOM 1520 C C . LEU A 1 208 ? -10.914 -2.481 7.972 1.00 88.69 208 LEU A C 1
ATOM 1522 O O . LEU A 1 208 ? -10.881 -3.214 8.952 1.00 88.69 208 LEU A O 1
ATOM 1526 N N . ALA A 1 209 ? -11.721 -1.426 7.888 1.00 89.06 209 ALA A N 1
ATOM 1527 C CA . ALA A 1 209 ? -12.588 -0.968 8.962 1.00 89.06 209 ALA A CA 1
ATOM 1528 C C . ALA A 1 209 ? -13.629 -2.020 9.372 1.00 89.06 209 ALA A C 1
ATOM 1530 O O . ALA A 1 209 ? -13.709 -2.398 10.541 1.00 89.06 209 ALA A O 1
ATOM 1531 N N . ALA A 1 210 ? -14.414 -2.520 8.416 1.00 88.19 210 ALA A N 1
ATOM 1532 C CA . ALA A 1 210 ? -15.552 -3.392 8.696 1.00 88.19 210 ALA A CA 1
ATOM 1533 C C . ALA A 1 210 ? -15.158 -4.845 8.992 1.00 88.19 210 ALA A C 1
ATOM 1535 O O . ALA A 1 210 ? -15.831 -5.505 9.777 1.00 88.19 210 ALA A O 1
ATOM 1536 N N . LEU A 1 211 ? -14.108 -5.366 8.347 1.00 87.06 211 LEU A N 1
ATOM 1537 C CA . LEU A 1 211 ? -13.765 -6.794 8.374 1.00 87.06 211 LEU A CA 1
ATOM 1538 C C . LEU A 1 211 ? -12.360 -7.091 8.918 1.00 87.06 211 LEU A C 1
ATOM 1540 O O . LEU A 1 211 ? -12.028 -8.268 9.098 1.00 87.06 211 LEU A O 1
ATOM 1544 N N . GLY A 1 212 ? -11.531 -6.071 9.158 1.00 85.38 212 GLY A N 1
ATOM 1545 C CA . GLY A 1 212 ? -10.149 -6.232 9.623 1.00 85.38 212 GLY A CA 1
ATOM 1546 C C . GLY A 1 212 ? -9.214 -6.835 8.569 1.00 85.38 212 GLY A C 1
ATOM 1547 O O . GLY A 1 212 ? -8.180 -7.408 8.904 1.00 85.38 212 GLY A O 1
ATOM 1548 N N . ARG A 1 213 ? -9.589 -6.791 7.284 1.00 88.50 213 ARG A N 1
ATOM 1549 C CA . ARG A 1 213 ? -8.807 -7.367 6.178 1.00 88.50 213 ARG A CA 1
ATOM 1550 C C . ARG A 1 213 ? -9.026 -6.601 4.881 1.00 88.50 213 ARG A C 1
ATOM 1552 O O . ARG A 1 213 ? -10.044 -5.947 4.720 1.00 88.50 213 ARG A O 1
ATOM 1559 N N . LEU A 1 214 ? -8.115 -6.753 3.924 1.00 89.38 214 LEU A N 1
ATOM 1560 C CA . LEU A 1 214 ? -8.297 -6.245 2.560 1.00 89.38 214 LEU A CA 1
ATOM 1561 C C . LEU A 1 214 ? -9.349 -7.060 1.785 1.00 89.38 214 LEU A C 1
ATOM 1563 O O . LEU A 1 214 ? -9.518 -8.253 2.071 1.00 89.38 214 LEU A O 1
ATOM 1567 N N . PRO A 1 215 ? -10.025 -6.463 0.784 1.00 90.62 215 PRO A N 1
ATOM 1568 C CA . PRO A 1 215 ? -10.837 -7.225 -0.157 1.00 90.62 215 PRO A CA 1
ATOM 1569 C C . PRO A 1 215 ? -9.951 -8.142 -1.011 1.00 90.62 215 PRO A C 1
ATOM 1571 O O . PRO A 1 215 ? -8.771 -7.865 -1.234 1.00 90.62 215 PRO A O 1
ATOM 1574 N N . ASP A 1 216 ? -10.526 -9.227 -1.528 1.00 90.56 216 ASP A N 1
ATOM 1575 C CA . ASP A 1 216 ? -9.877 -9.980 -2.603 1.00 90.56 216 ASP A CA 1
ATOM 1576 C C . ASP A 1 216 ? -9.878 -9.162 -3.919 1.00 90.56 216 ASP A C 1
ATOM 1578 O O . ASP A 1 216 ? -10.615 -8.174 -4.030 1.00 90.56 216 ASP A O 1
ATOM 1582 N N . PRO A 1 217 ? -9.078 -9.537 -4.938 1.00 91.75 217 PRO A N 1
ATOM 1583 C CA . PRO A 1 217 ? -8.994 -8.769 -6.183 1.00 91.75 217 PRO A CA 1
ATOM 1584 C C . PRO A 1 217 ? -10.334 -8.583 -6.914 1.00 91.75 217 PRO A C 1
ATOM 1586 O O . PRO A 1 217 ? -10.549 -7.545 -7.547 1.00 91.75 217 PRO A O 1
ATOM 1589 N N . SER A 1 218 ? -11.238 -9.564 -6.838 1.00 92.94 218 SER A N 1
ATOM 1590 C CA . SER A 1 218 ? -12.551 -9.499 -7.488 1.00 92.94 218 SER A CA 1
ATOM 1591 C C . SER A 1 218 ? -13.484 -8.554 -6.737 1.00 92.94 218 SER A C 1
ATOM 1593 O O . SER A 1 218 ? -14.117 -7.701 -7.362 1.00 92.94 218 SER A O 1
ATOM 1595 N N . GLY A 1 219 ? -13.522 -8.656 -5.406 1.00 94.56 219 GLY A N 1
ATOM 1596 C CA . GLY A 1 219 ? -14.259 -7.751 -4.527 1.00 94.56 219 GLY A CA 1
ATOM 1597 C C . GLY A 1 219 ? -13.784 -6.306 -4.670 1.00 94.56 219 GLY A C 1
ATOM 1598 O O . GLY A 1 219 ? -14.605 -5.412 -4.871 1.00 94.56 219 GLY A O 1
ATOM 1599 N N . MET A 1 220 ? -12.465 -6.085 -4.678 1.00 96.06 220 MET A N 1
ATOM 1600 C CA . MET A 1 220 ? -11.861 -4.769 -4.905 1.00 96.06 220 MET A CA 1
ATOM 1601 C C . MET A 1 220 ? -12.366 -4.162 -6.218 1.00 96.06 220 MET A C 1
ATOM 1603 O O . MET A 1 220 ? -12.941 -3.078 -6.223 1.00 96.06 220 MET A O 1
ATOM 1607 N N . GLY A 1 221 ? -12.237 -4.885 -7.335 1.00 96.56 221 GLY A N 1
ATOM 1608 C CA . GLY A 1 221 ? -12.679 -4.377 -8.635 1.00 96.56 221 GLY A CA 1
ATOM 1609 C C . GLY A 1 221 ? -14.194 -4.158 -8.732 1.00 96.56 221 GLY A C 1
ATOM 1610 O O . GLY A 1 221 ? -14.644 -3.192 -9.348 1.00 96.56 221 GLY A O 1
ATOM 1611 N N . TYR A 1 222 ? -14.993 -5.033 -8.119 1.00 96.56 222 TYR A N 1
ATOM 1612 C CA . TYR A 1 222 ? -16.455 -4.937 -8.108 1.00 96.56 222 TYR A CA 1
ATOM 1613 C C . TYR A 1 222 ? -16.958 -3.683 -7.382 1.00 96.56 222 TYR A C 1
ATOM 1615 O O . TYR A 1 222 ? -17.856 -3.003 -7.891 1.00 96.56 222 TYR A O 1
ATOM 1623 N N . TRP A 1 223 ? -16.390 -3.371 -6.215 1.00 97.88 223 TRP A N 1
ATOM 1624 C CA . TRP A 1 223 ? -16.791 -2.205 -5.429 1.00 97.88 223 TRP A CA 1
ATOM 1625 C C . TRP A 1 223 ? -16.217 -0.906 -5.981 1.00 97.88 223 TRP A C 1
ATOM 1627 O O . TRP A 1 223 ? -16.956 0.074 -6.050 1.00 97.88 223 TRP A O 1
ATOM 1637 N N . THR A 1 224 ? -14.973 -0.911 -6.477 1.00 98.12 224 THR A N 1
ATOM 1638 C CA . THR A 1 224 ? -14.377 0.258 -7.149 1.00 98.12 224 THR A CA 1
ATOM 1639 C C . THR A 1 224 ? -15.252 0.721 -8.312 1.00 98.12 224 THR A C 1
ATOM 1641 O O . THR A 1 224 ? -15.589 1.900 -8.386 1.00 98.12 224 THR A O 1
ATOM 1644 N N . ARG A 1 225 ? -15.720 -0.201 -9.171 1.00 97.25 225 ARG A N 1
ATOM 1645 C CA . ARG A 1 225 ? -16.627 0.141 -10.283 1.00 97.25 225 ARG A CA 1
ATOM 1646 C C . ARG A 1 225 ? -17.956 0.735 -9.823 1.00 97.25 225 ARG A C 1
ATOM 1648 O O . ARG A 1 225 ? -18.454 1.657 -10.457 1.00 97.25 225 ARG A O 1
ATOM 1655 N N . ARG A 1 226 ? -18.549 0.218 -8.741 1.00 97.94 226 ARG A N 1
ATOM 1656 C CA . ARG A 1 226 ? -19.806 0.768 -8.199 1.00 97.94 226 ARG A CA 1
ATOM 1657 C C . ARG A 1 226 ? -19.613 2.160 -7.635 1.00 97.94 226 ARG A C 1
ATOM 1659 O O . ARG A 1 226 ? -20.408 3.043 -7.939 1.00 97.94 226 ARG A O 1
ATOM 1666 N N . HIS A 1 227 ? -18.550 2.353 -6.861 1.00 98.12 227 HIS A N 1
ATOM 1667 C CA . HIS A 1 227 ? -18.228 3.659 -6.308 1.00 98.12 227 HIS A CA 1
ATOM 1668 C C . HIS A 1 227 ? -17.948 4.678 -7.422 1.00 98.12 227 HIS A C 1
ATOM 1670 O O . HIS A 1 227 ? -18.464 5.790 -7.385 1.00 98.12 227 HIS A O 1
ATOM 1676 N N . ALA A 1 228 ? -17.212 4.279 -8.465 1.00 94.00 228 ALA A N 1
ATOM 1677 C CA . ALA A 1 228 ? -16.993 5.098 -9.660 1.00 94.00 228 ALA A CA 1
ATOM 1678 C C . ALA A 1 228 ? -18.297 5.415 -10.417 1.00 94.00 228 ALA A C 1
ATOM 1680 O O . ALA A 1 228 ? -18.437 6.495 -10.980 1.00 94.00 228 ALA A O 1
ATOM 1681 N N . ALA A 1 229 ? -19.287 4.519 -10.375 1.00 94.88 229 ALA A N 1
ATOM 1682 C CA . ALA A 1 229 ? -20.626 4.740 -10.926 1.00 94.88 229 ALA A CA 1
ATOM 1683 C C . ALA A 1 229 ? -21.553 5.579 -10.015 1.00 94.88 229 ALA A C 1
ATOM 1685 O O . ALA A 1 229 ? -22.751 5.666 -10.280 1.00 94.88 229 ALA A O 1
ATOM 1686 N N . GLY A 1 230 ? -21.029 6.180 -8.942 1.00 95.25 230 GLY A N 1
ATOM 1687 C CA . GLY A 1 230 ? -21.772 7.086 -8.063 1.00 95.25 230 GLY A CA 1
ATOM 1688 C C . GLY A 1 230 ? -22.458 6.419 -6.871 1.00 95.25 230 GLY A C 1
ATOM 1689 O O . GLY A 1 230 ? -23.236 7.074 -6.179 1.00 95.25 230 GLY A O 1
ATOM 1690 N N . TRP A 1 231 ? -22.184 5.139 -6.597 1.00 97.44 231 TRP A N 1
ATOM 1691 C CA . TRP A 1 231 ? -22.664 4.520 -5.361 1.00 97.44 231 TRP A CA 1
ATOM 1692 C C . TRP A 1 231 ? -21.963 5.157 -4.159 1.00 97.44 231 TRP A C 1
ATOM 1694 O O . TRP A 1 231 ? -20.733 5.147 -4.118 1.00 97.44 231 TRP A O 1
ATOM 1704 N N . PRO A 1 232 ? -22.699 5.666 -3.158 1.00 97.12 232 PRO A N 1
ATOM 1705 C CA . PRO A 1 232 ? -22.081 6.199 -1.955 1.00 97.12 232 PRO A CA 1
ATOM 1706 C C . PRO A 1 232 ? -21.464 5.072 -1.118 1.00 97.12 232 PRO A C 1
ATOM 1708 O O . PRO A 1 232 ? -21.959 3.941 -1.103 1.00 97.12 232 PRO A O 1
ATOM 1711 N N . LEU A 1 233 ? -20.420 5.397 -0.350 1.00 96.50 233 LEU A N 1
ATOM 1712 C CA . LEU A 1 233 ? -19.753 4.450 0.556 1.00 96.50 233 LEU A CA 1
ATOM 1713 C C . LEU A 1 233 ? -20.728 3.778 1.534 1.00 96.50 233 LEU A C 1
ATOM 1715 O O . LEU A 1 233 ? -20.556 2.606 1.850 1.00 96.50 233 LEU A O 1
ATOM 1719 N N . THR A 1 234 ? -21.783 4.479 1.959 1.00 96.56 234 THR A N 1
ATOM 1720 C CA . THR A 1 234 ? -22.831 3.922 2.827 1.00 96.56 234 THR A CA 1
ATOM 1721 C C . THR A 1 234 ? -23.514 2.706 2.208 1.00 96.56 234 THR A C 1
ATOM 1723 O O . THR A 1 234 ? -23.640 1.689 2.877 1.00 96.56 234 THR A O 1
ATOM 1726 N N . GLN A 1 235 ? -23.853 2.747 0.916 1.00 97.06 235 GLN A N 1
ATOM 1727 C CA . GLN A 1 235 ? -24.466 1.604 0.234 1.00 97.06 235 GLN A CA 1
ATOM 1728 C C . GLN A 1 235 ? -23.498 0.426 0.083 1.00 97.06 235 GLN A C 1
ATOM 1730 O O . GLN A 1 235 ? -23.922 -0.725 0.116 1.00 97.06 235 GLN A O 1
ATOM 1735 N N . ILE A 1 236 ? -22.199 0.690 -0.079 1.00 96.88 236 ILE A N 1
ATOM 1736 C CA . ILE A 1 236 ? -21.183 -0.370 -0.127 1.00 96.88 236 ILE A CA 1
ATOM 1737 C C . ILE A 1 236 ? -21.069 -1.040 1.245 1.00 96.88 236 ILE A C 1
ATOM 1739 O O . ILE A 1 236 ? -21.087 -2.266 1.335 1.00 96.88 236 ILE A O 1
ATOM 1743 N N . VAL A 1 237 ? -21.003 -0.245 2.315 1.00 96.50 237 VAL A N 1
ATOM 1744 C CA . VAL A 1 237 ? -20.958 -0.761 3.686 1.00 96.50 237 VAL A CA 1
ATOM 1745 C C . VAL A 1 237 ? -22.218 -1.549 4.028 1.00 96.50 237 VAL A C 1
ATOM 1747 O O . VAL A 1 237 ? -22.086 -2.627 4.594 1.00 96.50 237 VAL A O 1
ATOM 1750 N N . ASP A 1 238 ? -23.410 -1.088 3.641 1.00 95.81 238 ASP A N 1
ATOM 1751 C CA . ASP A 1 238 ? -24.660 -1.833 3.863 1.00 95.81 238 ASP A CA 1
ATOM 1752 C C . ASP A 1 238 ? -24.585 -3.249 3.275 1.00 95.81 238 ASP A C 1
ATOM 1754 O O . ASP A 1 238 ? -24.984 -4.220 3.915 1.00 95.81 238 ASP A O 1
ATOM 1758 N N . GLN A 1 239 ? -24.013 -3.391 2.076 1.00 95.75 239 GLN A N 1
ATOM 1759 C CA . GLN A 1 239 ? -23.828 -4.697 1.442 1.00 95.75 239 GLN A CA 1
ATOM 1760 C C . GLN A 1 239 ? -22.768 -5.557 2.142 1.00 95.75 239 GLN A C 1
ATOM 1762 O O . GLN A 1 239 ? -22.916 -6.776 2.207 1.00 95.75 239 GLN A O 1
ATOM 1767 N N . ILE A 1 240 ? -21.701 -4.946 2.668 1.00 93.06 240 ILE A N 1
ATOM 1768 C CA . ILE A 1 240 ? -20.676 -5.659 3.444 1.00 93.06 240 ILE A CA 1
ATOM 1769 C C . ILE A 1 240 ? -21.267 -6.156 4.768 1.00 93.06 240 ILE A C 1
ATOM 1771 O O . ILE A 1 240 ? -21.105 -7.331 5.095 1.00 93.06 240 ILE A O 1
ATOM 1775 N N . LEU A 1 241 ? -21.974 -5.294 5.504 1.00 91.75 241 LEU A N 1
ATOM 1776 C CA . LEU A 1 241 ? -22.586 -5.622 6.795 1.00 91.75 241 LEU A CA 1
ATOM 1777 C C . LEU A 1 241 ? -23.722 -6.642 6.658 1.00 91.75 241 LEU A C 1
ATOM 1779 O O . LEU A 1 241 ? -23.897 -7.466 7.544 1.00 91.75 241 LEU A O 1
ATOM 1783 N N . GLY A 1 242 ? -24.453 -6.630 5.541 1.00 91.62 242 GLY A N 1
ATOM 1784 C CA . GLY A 1 242 ? -25.472 -7.636 5.226 1.00 91.62 242 GLY A CA 1
ATOM 1785 C C . GLY A 1 242 ? -24.926 -8.941 4.636 1.00 91.62 242 GLY A C 1
ATOM 1786 O O . GLY A 1 242 ? -25.701 -9.757 4.139 1.00 91.62 242 GLY A O 1
ATOM 1787 N N . SER A 1 243 ? -23.604 -9.136 4.604 1.00 90.38 243 SER A N 1
ATOM 1788 C CA . SER A 1 243 ? -23.001 -10.338 4.029 1.00 90.38 243 SER A CA 1
ATOM 1789 C C . SER A 1 243 ? -22.910 -11.481 5.043 1.00 90.38 243 SER A C 1
ATOM 1791 O O . SER A 1 243 ? -22.586 -11.281 6.211 1.00 90.38 243 SER A O 1
ATOM 1793 N N . ASN A 1 244 ? -23.041 -12.720 4.554 1.00 89.88 244 ASN A N 1
ATOM 1794 C CA . ASN A 1 244 ? -22.784 -13.925 5.356 1.00 89.88 244 ASN A CA 1
ATOM 1795 C C . ASN A 1 244 ? -21.386 -13.932 5.995 1.00 89.88 244 ASN A C 1
ATOM 1797 O O . ASN A 1 244 ? -21.151 -14.626 6.979 1.00 89.88 244 ASN A O 1
ATOM 1801 N N . GLU A 1 245 ? -20.418 -13.238 5.397 1.00 84.88 245 GLU A N 1
ATOM 1802 C CA . GLU A 1 245 ? -19.090 -13.117 5.982 1.00 84.88 245 GLU A CA 1
ATOM 1803 C C . GLU A 1 245 ? -19.105 -12.245 7.236 1.00 84.88 245 GLU A C 1
ATOM 1805 O O . GLU A 1 245 ? -18.529 -12.641 8.252 1.00 84.88 245 GLU A O 1
ATOM 1810 N N . PHE A 1 246 ? -19.759 -11.085 7.160 1.00 87.06 246 PHE A N 1
ATOM 1811 C CA . PHE A 1 246 ? -19.893 -10.200 8.303 1.00 87.06 246 PHE A CA 1
ATOM 1812 C C . PHE A 1 246 ? -20.660 -10.899 9.425 1.00 87.06 246 PHE A C 1
ATOM 1814 O O . PHE A 1 246 ? -20.163 -10.946 10.545 1.00 87.06 246 PHE A O 1
ATOM 1821 N N . ASP A 1 247 ? -21.774 -11.563 9.117 1.00 87.62 247 ASP A N 1
ATOM 1822 C CA . ASP A 1 247 ? -22.543 -12.320 10.111 1.00 87.62 247 ASP A CA 1
ATOM 1823 C C . ASP A 1 247 ? -21.729 -13.441 10.770 1.00 87.62 247 ASP A C 1
ATOM 1825 O O . ASP A 1 247 ? -21.814 -13.648 11.977 1.00 87.62 247 ASP A O 1
ATOM 1829 N N . ARG A 1 248 ? -20.878 -14.156 10.024 1.00 85.44 248 ARG A N 1
ATOM 1830 C CA . ARG A 1 248 ? -20.015 -15.196 10.616 1.00 85.44 248 ARG A CA 1
ATOM 1831 C C . ARG A 1 248 ? -18.940 -14.635 11.543 1.00 85.44 248 ARG A C 1
ATOM 1833 O O 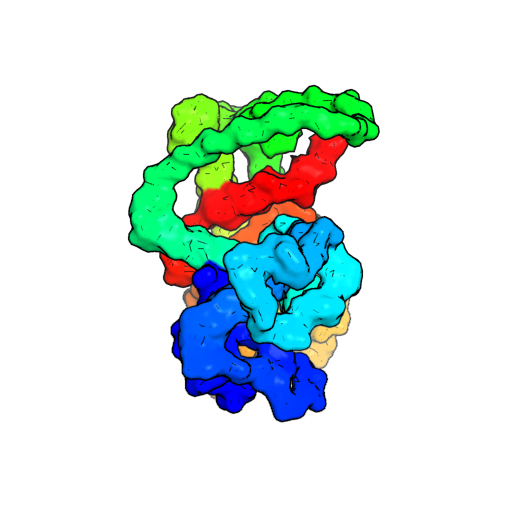. ARG A 1 248 ? -18.525 -15.335 12.460 1.00 85.44 248 ARG A O 1
ATOM 1840 N N . ARG A 1 249 ? -18.437 -13.431 11.268 1.00 80.00 249 ARG A N 1
ATOM 1841 C CA . ARG A 1 249 ? -17.366 -12.803 12.061 1.00 80.00 249 ARG A CA 1
ATOM 1842 C C . ARG A 1 249 ? -17.897 -11.973 13.226 1.00 80.00 249 ARG A C 1
ATOM 1844 O O . ARG A 1 249 ? -17.273 -11.950 14.278 1.00 80.00 249 ARG A O 1
ATOM 1851 N N . PHE A 1 250 ? -19.021 -11.298 13.024 1.00 81.25 250 PHE A N 1
ATOM 1852 C CA . PHE A 1 250 ? -19.535 -10.246 13.899 1.00 81.25 250 PHE A CA 1
ATOM 1853 C C . PHE A 1 250 ? -21.023 -10.420 14.240 1.00 81.25 250 PHE A C 1
ATOM 1855 O O . PHE A 1 250 ? -21.582 -9.599 14.972 1.00 81.25 250 PHE A O 1
ATOM 1862 N N . GLY A 1 251 ? -21.692 -11.459 13.737 1.00 78.00 251 GLY A N 1
ATOM 1863 C CA . GLY A 1 251 ? -23.078 -11.759 14.090 1.00 78.00 251 GLY A CA 1
ATOM 1864 C C . GLY A 1 251 ? -23.229 -11.999 15.592 1.00 78.00 251 GLY A C 1
ATOM 1865 O O . GLY A 1 251 ? -22.395 -12.644 16.223 1.00 78.00 251 GLY A O 1
ATOM 1866 N N . GLY A 1 252 ? -24.286 -11.436 16.180 1.00 80.19 252 GLY A N 1
ATOM 1867 C CA . GLY A 1 252 ? -24.557 -11.539 17.618 1.00 80.19 252 GLY A CA 1
ATOM 1868 C C . GLY A 1 252 ? -23.704 -10.638 18.519 1.00 80.19 252 GLY A C 1
ATOM 1869 O O . GLY A 1 252 ? -23.866 -10.695 19.735 1.00 80.19 252 GLY A O 1
ATOM 1870 N N . THR A 1 253 ? -22.830 -9.792 17.960 1.00 86.25 253 THR A N 1
ATOM 1871 C CA . THR A 1 253 ? -22.076 -8.791 18.736 1.00 86.25 253 THR A CA 1
ATOM 1872 C C . THR A 1 253 ? -22.991 -7.707 19.296 1.00 86.25 253 THR A C 1
ATOM 1874 O O . THR A 1 253 ? -23.876 -7.200 18.594 1.00 86.25 253 THR A O 1
ATOM 1877 N N . THR A 1 254 ? -22.748 -7.299 20.543 1.00 91.38 254 THR A N 1
ATOM 1878 C CA . THR A 1 254 ? -23.389 -6.099 21.093 1.00 91.38 254 THR A CA 1
ATOM 1879 C C . THR A 1 254 ? -22.874 -4.848 20.379 1.00 91.38 254 THR A C 1
ATOM 1881 O O . THR A 1 254 ? -21.847 -4.882 19.699 1.00 91.38 254 THR A O 1
ATOM 1884 N N . ASP A 1 255 ? -23.575 -3.721 20.515 1.00 92.31 255 ASP A N 1
ATOM 1885 C CA . ASP A 1 255 ? -23.089 -2.458 19.944 1.00 92.31 255 ASP A CA 1
ATOM 1886 C C . ASP A 1 255 ? -21.747 -2.033 20.548 1.00 92.31 255 ASP A C 1
ATOM 1888 O O . ASP A 1 255 ? -20.902 -1.516 19.824 1.00 92.31 255 ASP A O 1
ATOM 1892 N N . HIS A 1 256 ? -21.520 -2.320 21.832 1.00 92.56 256 HIS A N 1
ATOM 1893 C CA . HIS A 1 256 ? -20.234 -2.081 22.482 1.00 92.56 256 HIS A CA 1
ATOM 1894 C C . HIS A 1 256 ? -19.126 -2.929 21.843 1.00 92.56 256 HIS A C 1
ATOM 1896 O O . HIS A 1 256 ? -18.111 -2.393 21.403 1.00 92.56 256 HIS A O 1
ATOM 1902 N N . ASP A 1 257 ? -19.343 -4.243 21.709 1.00 91.19 257 ASP A N 1
ATOM 1903 C CA . ASP A 1 257 ? -18.361 -5.148 21.092 1.00 91.19 257 ASP A CA 1
ATOM 1904 C C . ASP A 1 257 ? -18.080 -4.782 19.631 1.00 91.19 257 ASP A C 1
ATOM 1906 O O . ASP A 1 257 ? -16.973 -4.992 19.128 1.00 91.19 257 ASP A O 1
ATOM 1910 N N . PHE A 1 258 ? -19.089 -4.268 18.926 1.00 91.50 258 PHE A N 1
ATOM 1911 C CA . PHE A 1 258 ? -18.943 -3.787 17.560 1.00 91.50 258 PHE A CA 1
ATOM 1912 C C . PHE A 1 258 ? -18.071 -2.525 17.500 1.00 91.50 258 PHE A C 1
ATOM 1914 O O . PHE A 1 258 ? -17.144 -2.467 16.693 1.00 91.50 258 PHE A O 1
ATOM 1921 N N . VAL A 1 259 ? -18.312 -1.544 18.377 1.00 92.88 259 VAL A N 1
ATOM 1922 C CA . VAL A 1 259 ? -17.496 -0.321 18.478 1.00 92.88 259 VAL A CA 1
ATOM 1923 C C . VAL A 1 259 ? -16.045 -0.658 18.820 1.00 92.88 259 VAL A C 1
ATOM 1925 O O . VAL A 1 259 ? -15.139 -0.182 18.136 1.00 92.88 259 VAL A O 1
ATOM 1928 N N . ASP A 1 260 ? -15.811 -1.521 19.810 1.00 89.88 260 ASP A N 1
ATOM 1929 C CA . ASP A 1 260 ? -14.461 -1.955 20.194 1.00 89.88 260 ASP A CA 1
ATOM 1930 C C . ASP A 1 260 ? -13.704 -2.611 19.039 1.00 89.88 260 ASP A C 1
ATOM 1932 O O . ASP A 1 260 ? -12.500 -2.406 18.864 1.00 89.88 260 ASP A O 1
ATOM 1936 N N . GLN A 1 261 ? -14.398 -3.412 18.230 1.00 88.19 261 GLN A N 1
ATOM 1937 C CA . GLN A 1 261 ? -13.792 -4.046 17.063 1.00 88.19 261 GLN A CA 1
ATOM 1938 C C . GLN A 1 261 ? -13.448 -3.038 15.968 1.00 88.19 261 GLN A C 1
ATOM 1940 O O . GLN A 1 261 ? -12.393 -3.172 15.350 1.00 88.19 261 GLN A O 1
ATOM 1945 N N . LEU A 1 262 ? -14.269 -2.003 15.758 1.00 87.75 262 LEU A N 1
ATOM 1946 C CA . LEU A 1 262 ? -13.920 -0.923 14.832 1.00 87.75 262 LEU A CA 1
ATOM 1947 C C . LEU A 1 262 ? -12.651 -0.194 15.276 1.00 87.75 262 LEU A C 1
ATOM 1949 O O . LEU A 1 262 ? -11.774 0.035 14.447 1.00 87.75 262 LEU A O 1
ATOM 1953 N N . TYR A 1 263 ? -12.505 0.108 16.569 1.00 86.06 263 TYR A N 1
ATOM 1954 C CA . TYR A 1 263 ? -11.275 0.706 17.099 1.00 86.06 263 TYR A CA 1
ATOM 1955 C C . TYR A 1 263 ? -10.044 -0.159 16.805 1.00 86.06 263 TYR A C 1
ATOM 1957 O O . TYR A 1 263 ? -9.072 0.337 16.229 1.00 86.06 263 TYR A O 1
ATOM 1965 N N . ARG A 1 264 ? -10.119 -1.461 17.100 1.00 86.31 264 ARG A N 1
ATOM 1966 C CA . ARG A 1 264 ? -9.017 -2.401 16.848 1.00 86.31 264 ARG A CA 1
ATOM 1967 C C . ARG A 1 264 ? -8.672 -2.519 15.366 1.00 86.31 264 ARG A C 1
ATOM 1969 O O . ARG A 1 264 ? -7.501 -2.476 15.011 1.00 86.31 264 ARG A O 1
ATOM 1976 N N . ASN A 1 265 ? -9.670 -2.594 14.492 1.00 83.19 265 ASN A N 1
ATOM 1977 C CA . ASN A 1 265 ? -9.452 -2.711 13.050 1.00 83.19 265 ASN A CA 1
ATOM 1978 C C . ASN A 1 265 ? -8.820 -1.453 12.423 1.00 83.19 265 ASN A C 1
ATOM 1980 O O . ASN A 1 265 ? -8.093 -1.551 11.437 1.00 83.19 265 ASN A O 1
ATOM 1984 N N . ILE A 1 266 ? -9.140 -0.267 12.950 1.00 77.75 266 ILE A N 1
ATOM 1985 C CA . ILE A 1 266 ? -8.885 1.025 12.284 1.00 77.75 266 ILE A CA 1
ATOM 1986 C C . ILE A 1 266 ? -7.679 1.745 12.880 1.00 77.75 266 ILE A C 1
ATOM 1988 O O . ILE A 1 266 ? -6.934 2.405 12.148 1.00 77.75 266 ILE A O 1
ATOM 1992 N N . LEU A 1 267 ? -7.502 1.636 14.198 1.00 71.94 267 LEU A N 1
ATOM 1993 C CA . LEU A 1 267 ? -6.449 2.314 14.952 1.00 71.94 267 LEU A CA 1
ATOM 1994 C C . LEU A 1 267 ? -5.381 1.355 15.489 1.00 71.94 267 LEU A C 1
ATOM 1996 O O . LEU A 1 267 ? -4.416 1.832 16.082 1.00 71.94 267 LEU A O 1
ATOM 2000 N N . ASP A 1 268 ? -5.545 0.041 15.291 1.00 76.38 268 ASP A N 1
ATOM 2001 C CA . ASP A 1 268 ? -4.636 -1.003 15.797 1.00 76.38 268 ASP A CA 1
ATOM 2002 C C . ASP A 1 268 ? -4.418 -0.915 17.321 1.00 76.38 268 ASP A C 1
ATOM 2004 O O . ASP A 1 268 ? -3.349 -1.195 17.861 1.00 76.38 268 ASP A O 1
ATOM 2008 N N . ARG A 1 269 ? -5.451 -0.451 18.032 1.00 78.69 269 ARG A N 1
ATOM 2009 C CA . ARG A 1 269 ? -5.471 -0.281 19.486 1.00 78.69 269 ARG A CA 1
ATOM 2010 C C . ARG A 1 269 ? -6.888 -0.411 20.020 1.00 78.69 269 ARG A C 1
ATOM 2012 O O . ARG A 1 269 ? -7.855 -0.216 19.283 1.00 78.69 269 ARG A O 1
ATOM 2019 N N . ASP A 1 270 ? -6.995 -0.658 21.318 1.00 82.00 270 ASP A N 1
ATOM 2020 C CA . ASP A 1 270 ? -8.275 -0.573 22.008 1.00 82.00 270 ASP A CA 1
ATOM 2021 C C . ASP A 1 270 ? -8.789 0.873 22.024 1.00 82.00 270 ASP A C 1
ATOM 2023 O O . ASP A 1 270 ? -8.020 1.848 22.074 1.00 82.00 270 ASP A O 1
ATOM 2027 N N . GLY A 1 271 ? -10.113 0.997 21.950 1.00 80.88 271 GLY A N 1
ATOM 2028 C CA . GLY A 1 271 ? -10.787 2.272 22.110 1.00 80.88 271 GLY A CA 1
ATOM 2029 C C . GLY A 1 271 ? -10.627 2.782 23.535 1.00 80.88 271 GLY A C 1
ATOM 2030 O O . GLY A 1 271 ? -10.661 2.024 24.503 1.00 80.88 271 GLY A O 1
ATOM 2031 N N . ASP A 1 272 ? -10.453 4.090 23.674 1.00 86.44 272 ASP A N 1
ATOM 2032 C CA . ASP A 1 272 ? -10.489 4.719 24.990 1.00 86.44 272 ASP A CA 1
ATOM 2033 C C . ASP A 1 272 ? -11.918 4.566 25.556 1.00 86.44 272 ASP A C 1
ATOM 2035 O O . ASP A 1 272 ? -12.876 4.806 24.812 1.00 86.44 272 ASP A O 1
ATOM 2039 N N . PRO A 1 273 ? -12.106 4.215 26.847 1.00 91.00 273 PRO A N 1
ATOM 2040 C CA . PRO A 1 273 ? -13.430 3.875 27.384 1.00 91.00 273 PRO A CA 1
ATOM 2041 C C . PRO A 1 273 ? -14.502 4.942 27.125 1.00 91.00 273 PRO A C 1
ATOM 2043 O O . PRO A 1 273 ? -15.629 4.634 26.751 1.00 91.00 273 PRO A O 1
ATOM 2046 N N . SER A 1 274 ? -14.135 6.222 27.231 1.00 91.38 274 SER A N 1
ATOM 2047 C CA . SER A 1 274 ? -15.043 7.340 26.959 1.00 91.38 274 SER A CA 1
ATOM 2048 C C . SER A 1 274 ? -15.466 7.439 25.489 1.00 91.38 274 SER A C 1
ATOM 2050 O O . SER A 1 274 ? -16.601 7.831 25.207 1.00 91.38 274 SER A O 1
ATOM 2052 N N . GLY A 1 275 ? -14.574 7.095 24.557 1.00 91.00 275 GLY A N 1
ATOM 2053 C CA . GLY A 1 275 ? -14.860 7.044 23.126 1.00 91.00 275 GLY A CA 1
ATOM 2054 C C . GLY A 1 275 ? -15.796 5.888 22.789 1.00 91.00 275 GLY A C 1
ATOM 2055 O O . GLY A 1 275 ? -16.803 6.086 22.105 1.00 91.00 275 GLY A O 1
ATOM 2056 N N . VAL A 1 276 ? -15.524 4.707 23.343 1.00 93.19 276 VAL A N 1
ATOM 2057 C CA . VAL A 1 276 ? -16.372 3.519 23.170 1.00 93.19 276 VAL A CA 1
ATOM 2058 C C . VAL A 1 276 ? -17.779 3.770 23.718 1.00 93.19 276 VAL A C 1
ATOM 2060 O O . VAL A 1 276 ? -18.763 3.573 23.001 1.00 93.19 276 VAL A O 1
ATOM 2063 N N . ASP A 1 277 ? -17.896 4.321 24.929 1.00 93.81 277 ASP A N 1
ATOM 2064 C CA . ASP A 1 277 ? -19.179 4.685 25.546 1.00 93.81 277 ASP A CA 1
ATOM 2065 C C . ASP A 1 277 ? -19.944 5.750 24.752 1.00 93.81 277 ASP A C 1
ATOM 2067 O O . ASP A 1 277 ? -21.182 5.764 24.718 1.00 93.81 277 ASP A O 1
ATOM 2071 N N . TYR A 1 278 ? -19.228 6.698 24.145 1.00 94.50 278 TYR A N 1
ATOM 2072 C CA . TYR A 1 278 ? -19.827 7.735 23.312 1.00 94.50 278 TYR A CA 1
ATOM 2073 C C . TYR A 1 278 ? -20.482 7.131 22.066 1.00 94.50 278 TYR A C 1
ATOM 2075 O O . TYR A 1 278 ? -21.657 7.399 21.796 1.00 94.50 278 TYR A O 1
ATOM 2083 N N . TRP A 1 279 ? -19.755 6.291 21.328 1.00 94.94 279 TRP A N 1
ATOM 2084 C CA . TRP A 1 279 ? -20.269 5.671 20.106 1.00 94.94 279 TRP A CA 1
ATOM 2085 C C . TRP A 1 279 ? -21.339 4.624 20.391 1.00 94.94 279 TRP A C 1
ATOM 2087 O O . TRP A 1 279 ? -22.358 4.603 19.700 1.00 94.94 279 TRP A O 1
ATOM 2097 N N . THR A 1 280 ? -21.173 3.837 21.454 1.00 96.56 280 THR A N 1
ATOM 2098 C CA . THR A 1 280 ? -22.161 2.839 21.884 1.00 96.56 280 THR A CA 1
ATOM 2099 C C . THR A 1 280 ? -23.505 3.495 22.182 1.00 96.56 280 THR A C 1
ATOM 2101 O O . THR A 1 280 ? -24.524 3.080 21.639 1.00 96.56 280 THR A O 1
ATOM 2104 N N . ARG A 1 281 ? -23.529 4.598 22.947 1.00 96.38 281 ARG A N 1
ATOM 2105 C CA . ARG A 1 281 ? -24.779 5.332 23.225 1.00 96.38 281 ARG A CA 1
ATOM 2106 C C . ARG A 1 281 ? -25.457 5.862 21.963 1.00 96.38 281 ARG A C 1
ATOM 2108 O O . ARG A 1 281 ? -26.684 5.875 21.905 1.00 96.38 281 ARG A O 1
ATOM 2115 N N . ARG A 1 282 ? -24.679 6.289 20.963 1.00 97.38 282 ARG A N 1
ATOM 2116 C CA . ARG A 1 282 ? -25.212 6.775 19.680 1.00 97.38 282 ARG A CA 1
ATOM 2117 C C . ARG A 1 282 ? -25.757 5.656 18.790 1.00 97.38 282 ARG A C 1
ATOM 2119 O O . ARG A 1 282 ? -26.701 5.902 18.043 1.00 97.38 282 ARG A O 1
ATOM 2126 N N . LEU A 1 283 ? -25.167 4.462 18.852 1.00 95.19 283 LEU A N 1
ATOM 2127 C CA . LEU A 1 283 ? -25.691 3.272 18.177 1.00 95.19 283 LEU A CA 1
ATOM 2128 C C . LEU A 1 283 ? -26.987 2.805 18.842 1.00 95.19 283 LEU A C 1
ATOM 2130 O O . LEU A 1 283 ? -28.023 2.728 18.187 1.00 95.19 283 LEU A O 1
ATOM 2134 N N . THR A 1 284 ? -26.956 2.588 20.158 1.00 94.06 284 THR A N 1
ATOM 2135 C CA . THR A 1 284 ? -28.105 2.069 20.911 1.00 94.06 284 THR A CA 1
ATOM 2136 C C . THR A 1 284 ? -29.287 3.039 20.910 1.00 94.06 284 THR A C 1
ATOM 2138 O O . THR A 1 284 ? -30.439 2.614 20.890 1.00 94.06 284 THR A O 1
ATOM 2141 N N . GLY A 1 285 ? -29.029 4.350 20.892 1.00 94.00 285 GLY A N 1
ATOM 2142 C CA . GLY A 1 285 ? -30.069 5.372 20.774 1.00 94.00 285 GLY A CA 1
ATOM 2143 C C . GLY A 1 285 ? -30.538 5.654 19.339 1.00 94.00 285 GLY A C 1
ATOM 2144 O O . GLY A 1 285 ? -31.384 6.529 19.152 1.00 94.00 285 GLY A O 1
ATOM 2145 N N . GLY A 1 286 ? -29.999 4.963 18.326 1.00 94.00 286 GLY A N 1
ATOM 2146 C CA . GLY A 1 286 ? -30.399 5.108 16.922 1.00 94.00 286 GLY A CA 1
ATOM 2147 C C . GLY A 1 286 ? -29.962 6.414 16.247 1.00 94.00 286 GLY A C 1
ATOM 2148 O O . GLY A 1 286 ? -30.409 6.707 15.139 1.00 94.00 286 GLY A O 1
ATOM 2149 N N . GLN A 1 287 ? -29.090 7.213 16.873 1.00 95.94 287 GLN A N 1
ATOM 2150 C CA . GLN A 1 287 ? -28.570 8.453 16.281 1.00 95.94 287 GLN A CA 1
ATOM 2151 C C . GLN A 1 287 ? -27.559 8.194 15.155 1.00 95.94 287 GLN A C 1
ATOM 2153 O O . GLN A 1 287 ? -27.265 9.095 14.367 1.00 95.94 287 GLN A O 1
ATOM 2158 N N . ILE A 1 288 ? -26.983 6.993 15.101 1.00 95.56 288 ILE A N 1
ATOM 2159 C CA . ILE A 1 288 ? -26.181 6.496 13.984 1.00 95.56 288 ILE A CA 1
ATOM 2160 C C . ILE A 1 288 ? -26.400 4.986 13.864 1.00 95.56 288 ILE A C 1
ATOM 2162 O O . ILE A 1 288 ? -26.497 4.295 14.871 1.00 95.56 288 ILE A O 1
ATOM 2166 N N . GLY A 1 289 ? -26.498 4.465 12.642 1.00 93.69 289 GLY A N 1
ATOM 2167 C CA . GLY A 1 289 ? -26.490 3.018 12.403 1.00 93.69 289 GLY A CA 1
ATOM 2168 C C . GLY A 1 289 ? -25.065 2.476 12.274 1.00 93.69 289 GLY A C 1
ATOM 2169 O O . GLY A 1 289 ? -24.135 3.238 11.998 1.00 93.69 289 GLY A O 1
ATOM 2170 N N . ARG A 1 290 ? -24.886 1.152 12.384 1.00 92.50 290 ARG A N 1
ATOM 2171 C CA . ARG A 1 290 ? -23.575 0.494 12.199 1.00 92.50 290 ARG A CA 1
ATOM 2172 C C . ARG A 1 290 ? -22.913 0.874 10.867 1.00 92.50 290 ARG A C 1
ATOM 2174 O O . ARG A 1 290 ? -21.724 1.177 10.849 1.00 92.50 290 ARG A O 1
ATOM 2181 N N . THR A 1 291 ? -23.693 0.978 9.789 1.00 94.31 291 THR A N 1
ATOM 2182 C CA . THR A 1 291 ? -23.229 1.454 8.476 1.00 94.31 291 THR A CA 1
ATOM 2183 C C . THR A 1 291 ? -22.618 2.847 8.541 1.00 94.31 291 THR A C 1
ATOM 2185 O O . THR A 1 291 ? -21.494 3.064 8.092 1.00 94.31 291 THR A O 1
ATOM 2188 N N . GLY A 1 292 ? -23.354 3.802 9.115 1.00 94.12 292 GLY A N 1
ATOM 2189 C CA . GLY A 1 292 ? -22.890 5.182 9.236 1.00 94.12 292 GLY A CA 1
ATOM 2190 C C . GLY A 1 292 ? -21.624 5.274 10.083 1.00 94.12 292 GLY A C 1
ATOM 2191 O O . GLY A 1 292 ? -20.715 6.026 9.740 1.00 94.12 292 GLY A O 1
ATOM 2192 N N . LEU A 1 293 ? -21.539 4.466 11.144 1.00 93.56 293 LEU A N 1
ATOM 2193 C CA . LEU A 1 293 ? -20.382 4.436 12.029 1.00 93.56 293 LEU A CA 1
ATOM 2194 C C . LEU A 1 293 ? -19.118 3.932 11.318 1.00 93.56 293 LEU A C 1
ATOM 2196 O O . LEU A 1 293 ? -18.071 4.566 11.424 1.00 93.56 293 LEU A O 1
ATOM 2200 N N . VAL A 1 294 ? -19.218 2.845 10.545 1.00 93.50 294 VAL A N 1
ATOM 2201 C CA . VAL A 1 294 ? -18.093 2.315 9.751 1.00 93.50 294 VAL A CA 1
ATOM 2202 C C . VAL A 1 294 ? -17.577 3.364 8.770 1.00 93.50 294 VAL A C 1
ATOM 2204 O O . VAL A 1 294 ? -16.371 3.596 8.709 1.00 93.50 294 VAL A O 1
ATOM 2207 N N . VAL A 1 295 ? -18.473 4.025 8.026 1.00 94.81 295 VAL A N 1
ATOM 2208 C CA . VAL A 1 295 ? -18.080 5.087 7.084 1.00 94.81 295 VAL A CA 1
ATOM 2209 C C . VAL A 1 295 ? -17.400 6.237 7.826 1.00 94.81 295 VAL A C 1
ATOM 2211 O O . VAL A 1 295 ? -16.359 6.718 7.385 1.00 94.81 295 VAL A O 1
ATOM 2214 N N . GLN A 1 296 ? -17.946 6.651 8.972 1.00 92.44 296 GLN A N 1
ATOM 2215 C CA . GLN A 1 296 ? -17.397 7.755 9.756 1.00 92.44 296 GLN A CA 1
ATOM 2216 C C . GLN A 1 296 ? -15.984 7.464 10.276 1.00 92.44 296 GLN A C 1
ATOM 2218 O O . GLN A 1 296 ? -15.130 8.349 10.235 1.00 92.44 296 GLN A O 1
ATOM 2223 N N . PHE A 1 297 ? -15.718 6.242 10.739 1.00 90.06 297 PHE A N 1
ATOM 2224 C CA . PHE A 1 297 ? -14.374 5.865 11.171 1.00 90.06 297 PHE A CA 1
ATOM 2225 C C . PHE A 1 297 ? -13.414 5.687 9.984 1.00 90.06 297 PHE A C 1
ATOM 2227 O O . PHE A 1 297 ? -12.295 6.203 10.034 1.00 90.06 297 PHE A O 1
ATOM 2234 N N . SER A 1 298 ? -13.848 5.007 8.914 1.00 91.62 298 SER A N 1
ATOM 2235 C CA . SER A 1 298 ? -13.043 4.762 7.704 1.00 91.62 298 SER A CA 1
ATOM 2236 C C . SER A 1 298 ? -12.566 6.061 7.055 1.00 91.62 298 SER A C 1
ATOM 2238 O O . SER A 1 298 ? -11.413 6.182 6.648 1.00 91.62 298 SER A O 1
ATOM 2240 N N . GLU A 1 299 ? -13.436 7.065 6.984 1.00 89.31 299 GLU A N 1
ATOM 2241 C CA . GLU A 1 299 ? -13.125 8.335 6.321 1.00 89.31 299 GLU A CA 1
ATOM 2242 C C . GLU A 1 299 ? -12.695 9.432 7.307 1.00 89.31 299 GLU A C 1
ATOM 2244 O O . GLU A 1 299 ? -12.613 10.608 6.950 1.00 89.31 299 GLU A O 1
ATOM 2249 N N . SER A 1 300 ? -12.388 9.062 8.555 1.00 86.00 300 SER A N 1
ATOM 2250 C CA . SER A 1 300 ? -11.804 9.986 9.525 1.00 86.00 300 SER A CA 1
ATOM 2251 C C . SER A 1 300 ? -10.416 10.453 9.071 1.00 86.00 300 SER A C 1
ATOM 2253 O O . SER A 1 300 ? -9.625 9.678 8.530 1.00 86.00 300 SER A O 1
ATOM 2255 N N . SER A 1 301 ? -10.068 11.717 9.337 1.00 84.50 301 SER A N 1
ATOM 2256 C CA . SER A 1 301 ? -8.754 12.272 8.972 1.00 84.50 301 SER A CA 1
ATOM 2257 C C . SER A 1 301 ? -7.584 11.477 9.563 1.00 84.50 301 SER A C 1
ATOM 2259 O O . SER A 1 301 ? -6.519 11.388 8.951 1.00 84.50 301 SER A O 1
ATOM 2261 N N . GLU A 1 302 ? -7.771 10.888 10.748 1.00 78.94 302 GLU A N 1
ATOM 2262 C CA . GLU A 1 302 ? -6.780 10.008 11.362 1.00 78.94 302 GLU A CA 1
ATOM 2263 C C . GLU A 1 302 ? -6.595 8.727 10.546 1.00 78.94 302 GLU A C 1
ATOM 2265 O O . GLU A 1 302 ? -5.461 8.431 10.165 1.00 78.94 302 GLU A O 1
ATOM 2270 N N . HIS A 1 303 ? -7.680 8.017 10.214 1.00 82.00 303 HIS A N 1
ATOM 2271 C CA . HIS A 1 303 ? -7.581 6.770 9.459 1.00 82.00 303 HIS A CA 1
ATOM 2272 C C . HIS A 1 303 ? -7.104 6.990 8.023 1.00 82.00 303 HIS A C 1
ATOM 2274 O O . HIS A 1 303 ? -6.284 6.220 7.528 1.00 82.00 303 HIS A O 1
ATOM 2280 N N . LEU A 1 304 ? -7.529 8.069 7.356 1.00 83.00 304 LEU A N 1
ATOM 2281 C CA . LEU A 1 304 ? -7.008 8.445 6.035 1.00 83.00 304 LEU A CA 1
ATOM 2282 C C . LEU A 1 304 ? -5.480 8.579 6.048 1.00 83.00 304 LEU A C 1
ATOM 2284 O O . LEU A 1 304 ? -4.803 8.107 5.135 1.00 83.00 304 LEU A O 1
ATOM 2288 N N . ARG A 1 305 ? -4.928 9.182 7.107 1.00 82.25 305 ARG A N 1
ATOM 2289 C CA . ARG A 1 305 ? -3.483 9.357 7.279 1.00 82.25 305 ARG A CA 1
ATOM 2290 C C . ARG A 1 305 ? -2.776 8.043 7.612 1.00 82.25 305 ARG A C 1
ATOM 2292 O O . ARG A 1 305 ? -1.730 7.763 7.031 1.00 82.25 305 ARG A O 1
ATOM 2299 N N . THR A 1 306 ? -3.301 7.249 8.544 1.00 81.25 306 THR A N 1
ATOM 2300 C CA . THR A 1 306 ? -2.626 6.025 9.016 1.00 81.25 306 THR A CA 1
ATOM 2301 C C . THR A 1 306 ? -2.738 4.865 8.026 1.00 81.25 306 THR A C 1
ATOM 2303 O O . THR A 1 306 ? -1.784 4.106 7.869 1.00 81.25 306 THR A O 1
ATOM 2306 N N . SER A 1 307 ? -3.841 4.766 7.281 1.00 84.75 307 SER A N 1
ATOM 2307 C CA . SER A 1 307 ? -4.068 3.712 6.280 1.00 84.75 307 SER A CA 1
ATOM 2308 C C . SER A 1 307 ? -3.461 4.012 4.903 1.00 84.75 307 SER A C 1
ATOM 2310 O O . SER A 1 307 ? -3.515 3.164 4.010 1.00 84.75 307 SER A O 1
ATOM 2312 N N . GLN A 1 308 ? -2.863 5.192 4.694 1.00 86.69 308 GLN A N 1
ATOM 2313 C CA . GLN A 1 308 ? -2.405 5.637 3.372 1.00 86.69 308 GLN A CA 1
ATOM 2314 C C . GLN A 1 308 ? -1.397 4.667 2.730 1.00 86.69 308 GLN A C 1
ATOM 2316 O O . GLN A 1 308 ? -1.540 4.297 1.568 1.00 86.69 308 GLN A O 1
ATOM 2321 N N . VAL A 1 309 ? -0.401 4.205 3.496 1.00 89.50 309 VAL A N 1
ATOM 2322 C CA . VAL A 1 309 ? 0.592 3.219 3.026 1.00 89.50 309 VAL A CA 1
ATOM 2323 C C . VAL A 1 309 ? -0.100 1.931 2.586 1.00 89.50 309 VAL A C 1
ATOM 2325 O O . VAL A 1 309 ? 0.180 1.404 1.510 1.00 89.50 309 VAL A O 1
ATOM 2328 N N . GLN A 1 310 ? -1.005 1.418 3.421 1.00 89.94 310 GLN A N 1
ATOM 2329 C CA . GLN A 1 310 ? -1.664 0.143 3.176 1.00 89.94 310 GLN A CA 1
ATOM 2330 C C . GLN A 1 310 ? -2.609 0.222 1.981 1.00 89.94 310 GLN A C 1
ATOM 2332 O O . GLN A 1 310 ? -2.601 -0.675 1.143 1.00 89.94 310 GLN A O 1
ATOM 2337 N N . THR A 1 311 ? -3.391 1.291 1.861 1.00 95.06 311 THR A N 1
ATOM 2338 C CA . THR A 1 311 ? -4.381 1.465 0.788 1.00 95.06 311 THR A CA 1
ATOM 2339 C C . THR A 1 311 ? -3.723 1.670 -0.573 1.00 95.06 311 THR A C 1
ATOM 2341 O O . THR A 1 311 ? -4.102 0.993 -1.526 1.00 95.06 311 THR A O 1
ATOM 2344 N N . GLU A 1 312 ? -2.676 2.492 -0.668 1.00 94.56 312 GLU A N 1
ATOM 2345 C CA . GLU A 1 312 ? -1.884 2.649 -1.896 1.00 94.56 312 GLU A CA 1
ATOM 2346 C C . GLU A 1 312 ? -1.243 1.329 -2.339 1.00 94.56 312 GLU A C 1
ATOM 2348 O O . GLU A 1 312 ? -1.405 0.907 -3.487 1.00 94.56 312 GLU A O 1
ATOM 2353 N N . ALA A 1 313 ? -0.565 0.635 -1.417 1.00 92.38 313 ALA A N 1
ATOM 2354 C CA . ALA A 1 313 ? 0.034 -0.664 -1.703 1.00 92.38 313 ALA A CA 1
ATOM 2355 C C . ALA A 1 313 ? -1.017 -1.698 -2.116 1.00 92.38 313 ALA A C 1
ATOM 2357 O O . ALA A 1 313 ? -0.762 -2.497 -3.012 1.00 92.38 313 ALA A O 1
ATOM 2358 N N . SER A 1 314 ? -2.206 -1.658 -1.514 1.00 92.69 314 SER A N 1
ATOM 2359 C CA . SER A 1 314 ? -3.302 -2.577 -1.831 1.00 92.69 314 SER A CA 1
ATOM 2360 C C . SER A 1 314 ? -3.861 -2.349 -3.225 1.00 92.69 314 SER A C 1
ATOM 2362 O O . SER A 1 314 ? -4.057 -3.323 -3.945 1.00 92.69 314 SER A O 1
ATOM 2364 N N . VAL A 1 315 ? -4.066 -1.094 -3.641 1.00 97.00 315 VAL A N 1
ATOM 2365 C CA . VAL A 1 315 ? -4.503 -0.777 -5.012 1.00 97.00 315 VAL A CA 1
ATOM 2366 C C . VAL A 1 315 ? -3.497 -1.321 -6.025 1.00 97.00 315 VAL A C 1
ATOM 2368 O O . VAL A 1 315 ? -3.884 -2.014 -6.966 1.00 97.00 315 VAL A O 1
ATOM 2371 N N . VAL A 1 316 ? -2.201 -1.087 -5.797 1.00 98.00 316 VAL A N 1
ATOM 2372 C CA . VAL A 1 316 ? -1.147 -1.572 -6.696 1.00 98.00 316 VAL A CA 1
ATOM 2373 C C . VAL A 1 316 ? -1.074 -3.102 -6.692 1.00 98.00 316 VAL A C 1
ATOM 2375 O O . VAL A 1 316 ? -1.121 -3.715 -7.751 1.00 98.00 316 VAL A O 1
ATOM 2378 N N . TYR A 1 317 ? -0.992 -3.754 -5.532 1.00 96.81 317 TYR A N 1
ATOM 2379 C CA . TYR A 1 317 ? -0.765 -5.203 -5.452 1.00 96.81 317 TYR A CA 1
ATOM 2380 C C . TYR A 1 317 ? -2.003 -6.029 -5.817 1.00 96.81 317 TYR A C 1
ATOM 2382 O O . TYR A 1 317 ? -1.887 -6.988 -6.583 1.00 96.81 317 TYR A O 1
ATOM 2390 N N . LEU A 1 318 ? -3.199 -5.659 -5.350 1.00 95.69 318 LEU A N 1
ATOM 2391 C CA . LEU A 1 318 ? -4.423 -6.378 -5.719 1.00 95.69 318 LEU A CA 1
ATOM 2392 C C . LEU A 1 318 ? -4.751 -6.176 -7.198 1.00 95.69 318 LEU A C 1
ATOM 2394 O O . LEU A 1 318 ? -5.167 -7.124 -7.864 1.00 95.69 318 LEU A O 1
ATOM 2398 N N . GLY A 1 319 ? -4.527 -4.969 -7.719 1.00 96.38 319 GLY A N 1
ATOM 2399 C CA . GLY A 1 319 ? -4.765 -4.642 -9.120 1.00 96.38 319 GLY A CA 1
ATOM 2400 C C . GLY A 1 319 ? -3.770 -5.310 -10.062 1.00 96.38 319 GLY A C 1
ATOM 2401 O O . GLY A 1 319 ? -4.150 -6.032 -10.986 1.00 96.38 319 GLY A O 1
ATOM 2402 N N . MET A 1 320 ? -2.479 -5.099 -9.803 1.00 97.44 320 MET A N 1
ATOM 2403 C CA . MET A 1 320 ? -1.401 -5.531 -10.688 1.00 97.44 320 MET A CA 1
ATOM 2404 C C . MET A 1 320 ? -0.908 -6.948 -10.401 1.00 97.44 320 MET A C 1
ATOM 2406 O O . MET A 1 320 ? -0.526 -7.650 -11.322 1.00 97.44 320 MET A O 1
ATOM 2410 N N . LEU A 1 321 ? -0.890 -7.422 -9.162 1.00 95.81 321 LEU A N 1
ATOM 2411 C CA . LEU A 1 321 ? -0.366 -8.761 -8.848 1.00 95.81 321 LEU A CA 1
ATOM 2412 C C . LEU A 1 321 ? -1.456 -9.761 -8.470 1.00 95.81 321 LEU A C 1
ATOM 2414 O O . LEU A 1 321 ? -1.149 -10.934 -8.276 1.00 95.81 321 LEU A O 1
ATOM 2418 N N . ARG A 1 322 ? -2.718 -9.319 -8.376 1.00 94.81 322 ARG A N 1
ATOM 2419 C CA . ARG A 1 322 ? -3.863 -10.157 -7.980 1.00 94.81 322 ARG A CA 1
ATOM 2420 C C . ARG A 1 322 ? -3.648 -10.846 -6.627 1.00 94.81 322 ARG A C 1
ATOM 2422 O O . ARG A 1 322 ? -4.169 -11.929 -6.384 1.00 94.81 322 ARG A O 1
ATOM 2429 N N . ARG A 1 323 ? -2.903 -10.195 -5.731 1.00 91.69 323 ARG A N 1
ATOM 2430 C CA . ARG A 1 323 ? -2.621 -10.662 -4.366 1.00 91.69 323 ARG A CA 1
ATOM 2431 C C . ARG A 1 323 ? -2.446 -9.479 -3.423 1.00 91.69 323 ARG A C 1
ATOM 2433 O O . ARG A 1 323 ? -2.134 -8.383 -3.873 1.00 91.69 323 ARG A O 1
ATOM 2440 N N . ALA A 1 324 ? -2.644 -9.694 -2.128 1.00 84.38 324 ALA A N 1
ATOM 2441 C CA . ALA A 1 324 ? -2.395 -8.661 -1.128 1.00 84.38 324 ALA A CA 1
ATOM 2442 C C . ALA A 1 324 ? -0.889 -8.318 -1.044 1.00 84.38 324 ALA A C 1
ATOM 2444 O O . ALA A 1 324 ? -0.052 -9.182 -1.331 1.00 84.38 324 ALA A O 1
ATOM 2445 N N . PRO A 1 325 ? -0.528 -7.079 -0.662 1.00 80.94 325 PRO A N 1
ATOM 2446 C CA . PRO A 1 325 ? 0.851 -6.747 -0.331 1.00 80.94 325 PRO A CA 1
ATOM 2447 C C . PRO A 1 325 ? 1.273 -7.464 0.956 1.00 80.94 325 PRO A C 1
ATOM 2449 O O . PRO A 1 325 ? 0.566 -7.423 1.962 1.00 80.94 325 PRO A O 1
ATOM 2452 N N . ASP A 1 326 ? 2.441 -8.100 0.929 1.00 79.31 326 ASP A N 1
ATOM 2453 C CA . ASP A 1 326 ? 3.006 -8.753 2.111 1.00 79.31 326 ASP A CA 1
ATOM 2454 C C . ASP A 1 326 ? 3.533 -7.706 3.120 1.00 79.31 326 ASP A C 1
ATOM 2456 O O . ASP A 1 326 ? 3.895 -6.592 2.720 1.00 79.31 326 ASP A O 1
ATOM 2460 N N . PRO A 1 327 ? 3.666 -8.033 4.422 1.00 76.75 327 PRO A N 1
ATOM 2461 C CA . PRO A 1 327 ? 4.132 -7.080 5.437 1.00 76.75 327 PRO A CA 1
ATOM 2462 C C . PRO A 1 327 ? 5.488 -6.422 5.129 1.00 76.75 327 PRO A C 1
ATOM 2464 O O . PRO A 1 327 ? 5.703 -5.255 5.457 1.00 76.75 327 PRO A O 1
ATOM 2467 N N . SER A 1 328 ? 6.397 -7.135 4.453 1.00 67.81 328 SER A N 1
ATOM 2468 C CA . SER A 1 328 ? 7.697 -6.592 4.031 1.00 67.81 328 SER A CA 1
ATOM 2469 C C . SER A 1 328 ? 7.555 -5.470 2.999 1.00 67.81 328 SER A C 1
ATOM 2471 O O . SER A 1 328 ? 8.271 -4.472 3.074 1.00 67.81 328 SER A O 1
ATOM 2473 N N . VAL A 1 329 ? 6.596 -5.592 2.078 1.00 77.62 329 VAL A N 1
ATOM 2474 C CA . VAL A 1 329 ? 6.265 -4.558 1.090 1.00 77.62 329 VAL A CA 1
ATOM 2475 C C . VAL A 1 329 ? 5.669 -3.344 1.784 1.00 77.62 329 VAL A C 1
ATOM 2477 O O . VAL A 1 329 ? 6.058 -2.222 1.472 1.00 77.62 329 VAL A O 1
ATOM 2480 N N . LEU A 1 330 ? 4.754 -3.551 2.735 1.00 76.31 330 LEU A N 1
ATOM 2481 C CA . LEU A 1 330 ? 4.133 -2.460 3.489 1.00 76.31 330 LEU A CA 1
ATOM 2482 C C . LEU A 1 330 ? 5.170 -1.678 4.305 1.00 76.31 330 LEU A C 1
ATOM 2484 O O . LEU A 1 330 ? 5.191 -0.451 4.255 1.00 76.31 330 LEU A O 1
ATOM 2488 N N . SER A 1 331 ? 6.077 -2.378 4.992 1.00 72.19 331 SER A N 1
ATOM 2489 C CA . SER A 1 331 ? 7.175 -1.759 5.747 1.00 72.19 331 SER A CA 1
ATOM 2490 C C . SER A 1 331 ? 8.150 -0.998 4.839 1.00 72.19 331 SER A C 1
ATOM 2492 O O . SER A 1 331 ? 8.527 0.144 5.128 1.00 72.19 331 SER A O 1
ATOM 2494 N N . TRP A 1 332 ? 8.516 -1.591 3.698 1.00 82.75 332 TRP A N 1
ATOM 2495 C CA . TRP A 1 332 ? 9.345 -0.928 2.694 1.00 82.75 332 TRP A CA 1
ATOM 2496 C C . TRP A 1 332 ? 8.661 0.326 2.145 1.00 82.75 332 TRP A C 1
ATOM 2498 O O . TRP A 1 332 ? 9.279 1.392 2.095 1.00 82.75 332 TRP A O 1
ATOM 2508 N N . TRP A 1 333 ? 7.380 0.228 1.784 1.00 84.69 333 TRP A N 1
ATOM 2509 C CA . TRP A 1 333 ? 6.631 1.344 1.219 1.00 84.69 333 TRP A CA 1
ATOM 2510 C C . TRP A 1 333 ? 6.455 2.474 2.236 1.00 84.69 333 TRP A C 1
ATOM 2512 O O . TRP A 1 333 ? 6.715 3.630 1.906 1.00 84.69 333 TRP A O 1
ATOM 2522 N N . ALA A 1 334 ? 6.146 2.151 3.498 1.00 78.81 334 ALA A N 1
ATOM 2523 C CA . ALA A 1 334 ? 6.113 3.123 4.593 1.00 78.81 334 ALA A CA 1
ATOM 2524 C C . ALA A 1 334 ? 7.434 3.896 4.711 1.00 78.81 334 ALA A C 1
ATOM 2526 O O . ALA A 1 334 ? 7.433 5.124 4.797 1.00 78.81 334 ALA A O 1
ATOM 2527 N N . THR A 1 335 ? 8.564 3.187 4.646 1.00 76.31 335 THR A N 1
ATOM 2528 C CA . THR A 1 335 ? 9.901 3.793 4.712 1.00 76.31 335 THR A CA 1
ATOM 2529 C C . THR A 1 335 ? 10.154 4.716 3.519 1.00 76.31 335 THR A C 1
ATOM 2531 O O . THR A 1 335 ? 10.633 5.838 3.688 1.00 76.31 335 THR A O 1
ATOM 2534 N N . LYS A 1 336 ? 9.797 4.282 2.304 1.00 75.81 336 LYS A N 1
ATOM 2535 C CA . LYS A 1 336 ? 9.930 5.098 1.089 1.00 75.81 336 LYS A CA 1
ATOM 2536 C C . LYS A 1 336 ? 9.105 6.378 1.175 1.00 75.81 336 LYS A C 1
ATOM 2538 O O . LYS A 1 336 ? 9.659 7.457 0.951 1.00 75.81 336 LYS A O 1
ATOM 2543 N N . LYS A 1 337 ? 7.844 6.291 1.598 1.00 79.94 337 LYS A N 1
ATOM 2544 C CA . LYS A 1 337 ? 6.999 7.472 1.814 1.00 79.94 337 LYS A CA 1
ATOM 2545 C C . LYS A 1 337 ? 7.553 8.416 2.872 1.00 79.94 337 LYS A C 1
ATOM 2547 O O . LYS A 1 337 ? 7.602 9.617 2.631 1.00 79.94 337 LYS A O 1
ATOM 2552 N N . ALA A 1 338 ? 8.012 7.888 4.007 1.00 73.75 338 ALA A N 1
ATOM 2553 C CA . ALA A 1 338 ? 8.616 8.699 5.064 1.00 73.75 338 ALA A CA 1
ATOM 2554 C C . ALA A 1 338 ? 9.870 9.452 4.577 1.00 73.75 338 ALA A C 1
ATOM 2556 O O . ALA A 1 338 ? 10.141 10.557 5.032 1.00 73.75 338 ALA A O 1
ATOM 2557 N N . SER A 1 339 ? 10.596 8.887 3.605 1.00 67.25 339 SER A N 1
ATOM 2558 C CA . SER A 1 339 ? 11.738 9.534 2.942 1.00 67.25 339 SER A CA 1
ATOM 2559 C C . SER A 1 339 ? 11.373 10.474 1.778 1.00 67.25 339 SER A C 1
ATOM 2561 O O . SER A 1 339 ? 12.267 10.949 1.084 1.00 67.25 339 SER A O 1
ATOM 2563 N N . GLY A 1 340 ? 10.083 10.729 1.531 1.00 73.62 340 GLY A N 1
ATOM 2564 C CA . GLY A 1 340 ? 9.614 11.614 0.458 1.00 73.62 340 GLY A CA 1
ATOM 2565 C C . GLY A 1 340 ? 9.555 10.978 -0.935 1.00 73.62 340 GLY A C 1
ATOM 2566 O O . GLY A 1 340 ? 9.429 11.697 -1.922 1.00 73.62 340 GLY A O 1
ATOM 2567 N N . SER A 1 341 ? 9.643 9.647 -1.046 1.00 77.94 341 SER A N 1
ATOM 2568 C CA . SER A 1 341 ? 9.474 8.964 -2.338 1.00 77.94 341 SER A CA 1
ATOM 2569 C C . SER A 1 341 ? 8.032 9.075 -2.842 1.00 77.94 341 SER A C 1
ATOM 2571 O O . SER A 1 341 ? 7.086 8.903 -2.069 1.00 77.94 341 SER A O 1
ATOM 2573 N N . GLY A 1 342 ? 7.871 9.296 -4.148 1.00 78.94 342 GLY A N 1
ATOM 2574 C CA . GLY A 1 342 ? 6.575 9.266 -4.820 1.00 78.94 342 GLY A CA 1
ATOM 2575 C C . GLY A 1 342 ? 6.072 7.845 -5.102 1.00 78.94 342 GLY A C 1
ATOM 2576 O O . GLY A 1 342 ? 6.812 6.859 -5.024 1.00 78.94 342 GLY A O 1
ATOM 2577 N N . LEU A 1 343 ? 4.779 7.736 -5.429 1.00 84.31 343 LEU A N 1
ATOM 2578 C CA . LEU A 1 343 ? 4.103 6.477 -5.791 1.00 84.31 343 LEU A CA 1
ATOM 2579 C C . LEU A 1 343 ? 4.693 5.799 -7.038 1.00 84.31 343 LEU A C 1
ATOM 2581 O O . LEU A 1 343 ? 4.511 4.595 -7.244 1.00 84.31 343 LEU A O 1
ATOM 2585 N N . ASP A 1 344 ? 5.415 6.551 -7.863 1.00 77.19 344 ASP A N 1
ATOM 2586 C CA . ASP A 1 344 ? 6.149 6.067 -9.030 1.00 77.19 344 ASP A CA 1
ATOM 2587 C C . ASP A 1 344 ? 7.200 5.015 -8.649 1.00 77.19 344 ASP A C 1
ATOM 2589 O O . ASP A 1 344 ? 7.431 4.076 -9.410 1.00 77.19 344 ASP A O 1
ATOM 2593 N N . VAL A 1 345 ? 7.764 5.088 -7.439 1.00 83.75 345 VAL A N 1
ATOM 2594 C CA . VAL A 1 345 ? 8.723 4.095 -6.930 1.00 83.75 345 VAL A CA 1
ATOM 2595 C C . VAL A 1 345 ? 8.053 2.733 -6.706 1.00 83.75 345 VAL A C 1
ATOM 2597 O O . VAL A 1 345 ? 8.588 1.703 -7.117 1.00 83.75 345 VAL A O 1
ATOM 2600 N N . LEU A 1 346 ? 6.867 2.712 -6.089 1.00 90.12 346 LEU A N 1
ATOM 2601 C CA . LEU A 1 346 ? 6.094 1.488 -5.845 1.00 90.12 346 LEU A CA 1
ATOM 2602 C C . LEU A 1 346 ? 5.567 0.883 -7.152 1.00 90.12 346 LEU A C 1
ATOM 2604 O O . LEU A 1 346 ? 5.672 -0.322 -7.376 1.00 90.12 346 LEU A O 1
ATOM 2608 N N . THR A 1 347 ? 5.008 1.715 -8.024 1.00 90.75 347 THR A N 1
ATOM 2609 C CA . THR A 1 347 ? 4.423 1.266 -9.295 1.00 90.75 347 THR A CA 1
ATOM 2610 C C . THR A 1 347 ? 5.488 0.808 -10.290 1.00 90.75 347 THR A C 1
ATOM 2612 O O . THR A 1 347 ? 5.283 -0.212 -10.942 1.00 90.75 347 THR A O 1
ATOM 2615 N N . SER A 1 348 ? 6.657 1.461 -10.349 1.00 85.25 348 SER A N 1
ATOM 2616 C CA . SER A 1 348 ? 7.800 0.990 -11.153 1.00 85.25 348 SER A CA 1
ATOM 2617 C C . SER A 1 348 ? 8.324 -0.357 -10.662 1.00 85.25 348 SER A C 1
ATOM 2619 O O . SER A 1 348 ? 8.588 -1.241 -11.476 1.00 85.25 348 SER A O 1
ATOM 2621 N N . LEU A 1 349 ? 8.441 -0.535 -9.338 1.00 87.88 349 LEU A N 1
ATOM 2622 C CA . LEU A 1 349 ? 8.863 -1.803 -8.739 1.00 87.88 349 LEU A CA 1
ATOM 2623 C C . LEU A 1 349 ? 7.933 -2.947 -9.157 1.00 87.88 349 LEU A C 1
ATOM 2625 O O . LEU A 1 349 ? 8.399 -4.011 -9.560 1.00 87.88 349 LEU A O 1
ATOM 2629 N N . VAL A 1 350 ? 6.620 -2.732 -9.058 1.00 91.56 350 VAL A N 1
ATOM 2630 C CA . VAL A 1 350 ? 5.635 -3.773 -9.369 1.00 91.56 350 VAL A CA 1
ATOM 2631 C C . VAL A 1 350 ? 5.551 -4.025 -10.870 1.00 91.56 350 VAL A C 1
ATOM 2633 O O . VAL A 1 350 ? 5.588 -5.185 -11.274 1.00 91.56 350 VAL A O 1
ATOM 2636 N N . LEU A 1 351 ? 5.522 -2.977 -11.697 1.00 92.38 351 LEU A N 1
ATOM 2637 C CA . LEU A 1 351 ? 5.520 -3.095 -13.158 1.00 92.38 351 LEU A CA 1
ATOM 2638 C C . LEU A 1 351 ? 6.735 -3.881 -13.674 1.00 92.38 351 LEU A C 1
ATOM 2640 O O . LEU A 1 351 ? 6.593 -4.743 -14.537 1.00 92.38 351 LEU A O 1
ATOM 2644 N N . GLY A 1 352 ? 7.919 -3.614 -13.118 1.00 85.50 352 GLY A N 1
ATOM 2645 C CA . GLY A 1 352 ? 9.161 -4.298 -13.481 1.00 85.50 352 GLY A CA 1
ATOM 2646 C C . GLY A 1 352 ? 9.323 -5.696 -12.875 1.00 85.50 352 GLY A C 1
ATOM 2647 O O . GLY A 1 352 ? 10.310 -6.368 -13.168 1.00 85.50 352 GLY A O 1
ATOM 2648 N N . SER A 1 353 ? 8.398 -6.147 -12.023 1.00 86.06 353 SER A N 1
ATOM 2649 C CA . SER A 1 353 ? 8.527 -7.432 -11.333 1.00 86.06 353 SER A CA 1
ATOM 2650 C C . SER A 1 353 ? 8.236 -8.620 -12.254 1.00 86.06 353 SER A C 1
ATOM 2652 O O . SER A 1 353 ? 7.327 -8.582 -13.084 1.00 86.06 353 SER A O 1
ATOM 2654 N N . SER A 1 354 ? 8.949 -9.731 -12.043 1.00 87.50 354 SER A N 1
ATOM 2655 C CA . SER A 1 354 ? 8.669 -10.997 -12.735 1.00 87.50 354 SER A CA 1
ATOM 2656 C C . SER A 1 354 ? 7.243 -11.488 -12.481 1.00 87.50 354 SER A C 1
ATOM 2658 O O . SER A 1 354 ? 6.613 -12.031 -13.379 1.00 87.50 354 SER A O 1
ATOM 2660 N N . ALA A 1 355 ? 6.703 -11.241 -11.283 1.00 87.00 355 ALA A N 1
ATOM 2661 C CA . ALA A 1 355 ? 5.328 -11.580 -10.935 1.00 87.00 355 ALA A CA 1
ATOM 2662 C C . ALA A 1 355 ? 4.298 -10.831 -11.796 1.00 87.00 355 ALA A C 1
ATOM 2664 O O . ALA A 1 355 ? 3.287 -11.416 -12.175 1.00 87.00 355 ALA A O 1
ATOM 2665 N N . TYR A 1 356 ? 4.544 -9.556 -12.117 1.00 92.31 356 TYR A N 1
ATOM 2666 C CA . TYR A 1 356 ? 3.669 -8.807 -13.017 1.00 92.31 356 TYR A CA 1
ATOM 2667 C C . TYR A 1 356 ? 3.810 -9.286 -14.460 1.00 92.31 356 TYR A C 1
ATOM 2669 O O . TYR A 1 356 ? 2.806 -9.529 -15.124 1.00 92.31 356 TYR A O 1
ATOM 2677 N N . GLN A 1 357 ? 5.047 -9.479 -14.924 1.00 89.88 357 GLN A N 1
ATOM 2678 C CA . GLN A 1 357 ? 5.326 -9.957 -16.280 1.00 89.88 357 GLN A CA 1
ATOM 2679 C C . GLN A 1 357 ? 4.698 -11.333 -16.543 1.00 89.88 357 GLN A C 1
ATOM 2681 O O . GLN A 1 357 ? 4.067 -11.524 -17.580 1.00 89.88 357 GLN A O 1
ATOM 2686 N N . ALA A 1 358 ? 4.770 -12.242 -15.566 1.00 91.44 358 ALA A N 1
ATOM 2687 C CA . ALA A 1 358 ? 4.213 -13.592 -15.642 1.00 91.44 358 ALA A CA 1
ATOM 2688 C C . ALA A 1 358 ? 2.682 -13.642 -15.800 1.00 91.44 358 ALA A C 1
ATOM 2690 O O . ALA A 1 358 ? 2.135 -14.691 -16.120 1.00 91.44 358 ALA A O 1
ATOM 2691 N N . ARG A 1 359 ? 1.963 -12.532 -15.580 1.00 93.12 359 ARG A N 1
ATOM 2692 C CA . ARG A 1 359 ? 0.514 -12.470 -15.839 1.00 93.12 359 ARG A CA 1
ATOM 2693 C C . ARG A 1 359 ? 0.167 -12.422 -17.328 1.00 93.12 359 ARG A C 1
ATOM 2695 O O . ARG A 1 359 ? -1.000 -12.607 -17.664 1.00 93.12 359 ARG A O 1
ATOM 2702 N N . PHE A 1 360 ? 1.137 -12.104 -18.184 1.00 89.44 360 PHE A N 1
ATOM 2703 C CA . PHE A 1 360 ? 0.924 -11.810 -19.604 1.00 89.44 360 PHE A CA 1
ATOM 2704 C C . PHE A 1 360 ? 1.858 -12.594 -20.539 1.00 89.44 360 PHE A C 1
ATOM 2706 O O . PHE A 1 360 ? 1.787 -12.407 -21.753 1.00 89.44 360 PHE A O 1
ATOM 2713 N N . SER A 1 361 ? 2.724 -13.439 -19.976 1.00 75.62 361 SER A N 1
ATOM 2714 C CA . SER A 1 361 ? 3.509 -14.462 -20.678 1.00 75.62 361 SER A CA 1
ATOM 2715 C C . SER A 1 361 ? 2.772 -15.790 -20.657 1.00 75.62 361 SER A C 1
ATOM 2717 O O . SER A 1 361 ? 2.764 -16.472 -21.701 1.00 75.62 361 SER A O 1
#

Secondary structure (DSSP, 8-state):
-HHHHHHHTTTT--SSS-GGG--TT-TT--TT-S-----SSHHHHHHHHHHHHHHHH-TT--GGGSSS----TTGGG--STTS-SSGGGGTTTTS-S-TTHHHHHHHHHHHHHHHTT------------------------TTTTSSSHHHHHHHHHHHHTSSPPPHHHHHHHHHHHHTTSS-HHHHHHHHHHTHIIIIIHHHHHHHHHHHSSPPPHHHHHHHHHHHHTT--HHHHHHHHHTSHHHHHHHTT--HHHHHHHHHHHHHSSPPPHHHHHHHHHHHHTTSS-HHHHHHHHHTSHHHHHHSHHHHHHHHHIIIIISSPPPHHHHHHHHHHHHTT--HHHHHHHHHTSHHHHTTT-

Sequence (361 aa):
FAQSIVETGYFGFSTRVPGSFNNFSGLGAVDGGSSAAQFPNARTGVRAQIQHLRAYADPSVTSAKLANALVDPRFDLVAPKGKAPTWEQFGNGIWATDPTYASKVLSIYQQILSYAGATGTTTTTSPTTTTTPTTTTLPSTTWAPFASADALVAQAHRDLLAREATDAERAFGASVLTGGVLTPGAYLASLVAGEGAAHAQPVARLYLAALGRLPDPSGMGYWTRRHAAGWPLTQIVDQILGS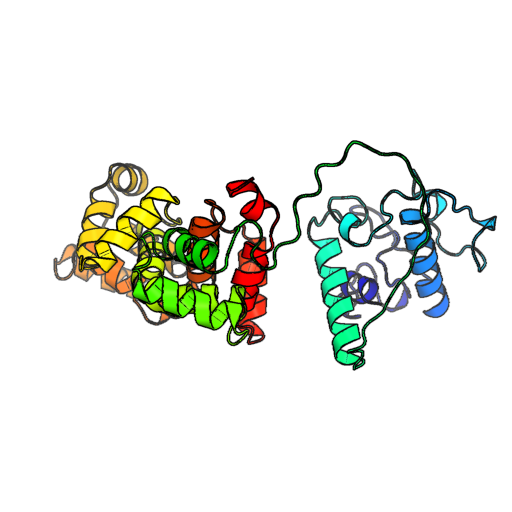NEFDRRFGGTTDHDFVDQLYRNILDRDGDPSGVDYWTRRLTGGQIGRTGLVVQFSESSEHLRTSQVQTEASVVYLGMLRRAPDPSVLSWWATKKASGSGLDVLTSLVLGSSAYQARFS

Foldseek 3Di:
DLQLCVQQVNVVRDPQGHVQQLASHQAQVDPPGDHHHRDPDVVLNVLLVVLQVQQQAPQPDDQVPDPDHHSNPCSVVSPRGRVDNDLQRCECPNVDVHNCSSVSSVVSVVVVCVVVVVPDDDDDDDDDDDDDDDDDDDDPDLQPVDPAQLRLQQLLCCQQQVDGDDPVSSVVRRVCPVVVVDDSLRSSLCSCVPLSVQQQLLQQLLCLQQPVDGDFLVSSSVRSVVVVVVDDQLVVNVVVCPDPNSCVVCNPPQLLRLLQSSCCSQVVDGDDPVRSVVRNCCCVVVVDDSSRVSSCSSPDPVSCVVCVLQSSQQSQCCRQLSDHDDPVSSVVSVVCVVVVHGSSVVSVPSSPDPSNNVVSD

Radius of gyration: 26.55 Å; chains: 1; bounding box: 78×39×55 Å